Protein AF-A0A7Y3B243-F1 (afdb_monomer_lite)

Structure (mmCIF, N/CA/C/O backbone):
data_AF-A0A7Y3B243-F1
#
_entry.id   AF-A0A7Y3B243-F1
#
loop_
_atom_site.group_PDB
_atom_site.id
_atom_site.type_symbol
_atom_site.label_atom_id
_atom_site.label_alt_id
_atom_site.label_comp_id
_atom_site.label_asym_id
_atom_site.label_entity_id
_atom_site.label_seq_id
_atom_site.pdbx_PDB_ins_code
_atom_site.Cartn_x
_atom_site.Cartn_y
_atom_site.Cartn_z
_atom_site.occupancy
_atom_site.B_iso_or_equiv
_atom_site.auth_seq_id
_atom_site.auth_comp_id
_atom_site.auth_asym_id
_atom_site.auth_atom_id
_atom_site.pdbx_PDB_model_num
ATOM 1 N N . MET A 1 1 ? -20.729 5.084 16.355 1.00 86.19 1 MET A N 1
ATOM 2 C CA . MET A 1 1 ? -19.312 5.479 16.178 1.00 86.19 1 MET A CA 1
ATOM 3 C C . MET A 1 1 ? -18.997 5.505 14.695 1.00 86.19 1 MET A C 1
ATOM 5 O O . MET A 1 1 ? -19.570 4.696 13.976 1.00 86.19 1 MET A O 1
ATOM 9 N N . LYS A 1 2 ? -18.139 6.421 14.231 1.00 87.06 2 LYS A N 1
ATOM 10 C CA . LYS A 1 2 ? -17.670 6.439 12.837 1.00 87.06 2 LYS A CA 1
ATOM 11 C C . LYS A 1 2 ? -16.156 6.602 12.773 1.00 87.06 2 LYS A C 1
ATOM 13 O O . LYS A 1 2 ? -15.618 7.541 13.361 1.00 87.06 2 LYS A O 1
ATOM 18 N N . GLU A 1 3 ? -15.518 5.731 12.004 1.00 86.75 3 GLU A N 1
ATOM 19 C CA . GLU A 1 3 ? -14.082 5.731 11.718 1.00 86.75 3 GLU A CA 1
ATOM 20 C C . GLU A 1 3 ? -13.828 6.379 10.365 1.00 86.75 3 GLU A C 1
ATOM 22 O O . GLU A 1 3 ? -14.605 6.208 9.421 1.00 86.75 3 GLU A O 1
ATOM 27 N N . GLN A 1 4 ? -12.767 7.173 10.270 1.00 88.25 4 GLN A N 1
ATOM 28 C CA . GLN A 1 4 ? -12.326 7.746 9.006 1.00 88.25 4 GLN A CA 1
ATOM 29 C C . GLN A 1 4 ? -10.806 7.778 8.964 1.00 88.25 4 GLN A C 1
ATOM 31 O O . GLN A 1 4 ? -10.182 8.390 9.825 1.00 88.25 4 GLN A O 1
ATOM 36 N N . VAL A 1 5 ? -10.228 7.191 7.920 1.00 85.19 5 VAL A N 1
ATOM 37 C CA . VAL A 1 5 ? -8.820 7.376 7.567 1.00 85.19 5 VAL A CA 1
ATOM 38 C C . VAL A 1 5 ? -8.751 8.443 6.489 1.00 85.19 5 VAL A C 1
ATOM 40 O O . VAL A 1 5 ? -9.371 8.303 5.435 1.00 85.19 5 VAL A O 1
ATOM 43 N N . ARG A 1 6 ? -8.030 9.532 6.748 1.00 85.69 6 ARG A N 1
ATOM 44 C CA . ARG A 1 6 ? -7.823 10.603 5.770 1.00 85.69 6 ARG A CA 1
ATOM 45 C C . ARG A 1 6 ? -6.344 10.735 5.473 1.00 85.69 6 ARG A C 1
ATOM 47 O O . ARG A 1 6 ? -5.546 10.936 6.380 1.00 85.69 6 ARG A O 1
ATOM 54 N N . THR A 1 7 ? -5.978 10.676 4.202 1.00 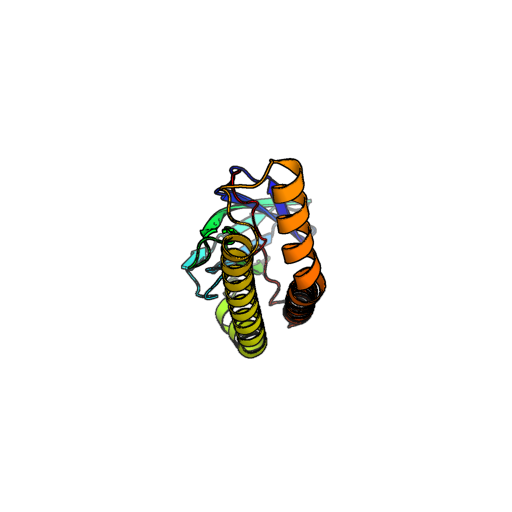80.38 7 THR A N 1
ATOM 55 C CA . THR A 1 7 ? -4.648 11.112 3.777 1.00 80.38 7 THR A CA 1
ATOM 56 C C . THR A 1 7 ? -4.623 12.633 3.823 1.00 80.38 7 THR A C 1
ATOM 58 O O . THR A 1 7 ? -5.460 13.264 3.181 1.00 80.38 7 THR A O 1
ATOM 61 N N . ILE A 1 8 ? -3.724 13.210 4.621 1.00 68.19 8 ILE A N 1
ATOM 62 C CA . ILE A 1 8 ? -3.668 14.662 4.804 1.00 68.19 8 ILE A CA 1
ATOM 63 C C . ILE A 1 8 ? -2.864 15.264 3.650 1.00 68.19 8 ILE A C 1
ATOM 65 O O . ILE A 1 8 ? -3.454 15.811 2.725 1.00 68.19 8 ILE A O 1
ATOM 69 N N . ILE A 1 9 ? -1.532 15.140 3.682 1.00 61.28 9 ILE A N 1
ATOM 70 C CA . ILE A 1 9 ? -0.587 15.776 2.750 1.00 61.28 9 ILE A CA 1
ATOM 71 C C . ILE A 1 9 ? 0.704 14.917 2.676 1.00 61.28 9 ILE A C 1
ATOM 73 O O . ILE A 1 9 ? 1.037 14.187 3.616 1.00 61.28 9 ILE A O 1
ATOM 77 N N . GLN A 1 10 ? 1.430 14.973 1.553 1.00 58.94 10 GLN A N 1
ATOM 78 C CA . GLN A 1 10 ? 2.835 14.546 1.472 1.00 58.94 10 GLN A CA 1
ATOM 79 C C . GLN A 1 10 ? 3.684 15.604 2.186 1.00 58.94 10 GLN A C 1
ATOM 81 O O . GLN A 1 10 ? 3.864 16.700 1.667 1.00 58.94 10 GLN A O 1
ATOM 86 N N . VAL A 1 11 ? 4.125 15.316 3.415 1.00 58.22 11 VAL A N 1
ATOM 87 C CA . VAL A 1 11 ? 4.852 16.288 4.257 1.00 58.22 11 VAL A CA 1
ATOM 88 C C . VAL A 1 11 ? 6.226 16.587 3.651 1.00 58.22 11 VAL A C 1
ATOM 90 O O . VAL A 1 11 ? 6.699 17.715 3.698 1.00 58.22 11 VAL A O 1
ATOM 93 N N . THR A 1 12 ? 6.845 15.558 3.068 1.00 63.38 12 THR A N 1
ATOM 94 C CA . THR A 1 12 ? 8.090 15.594 2.285 1.00 63.38 12 THR A CA 1
ATOM 95 C C . THR A 1 12 ? 8.067 14.428 1.293 1.00 63.38 12 THR A C 1
ATOM 97 O O . THR A 1 12 ? 7.274 13.504 1.471 1.00 63.38 12 THR A O 1
ATOM 100 N N . ASP A 1 13 ? 8.983 14.373 0.325 1.00 67.31 13 ASP A N 1
ATOM 101 C CA . ASP A 1 13 ? 9.131 13.205 -0.572 1.00 67.31 13 ASP A CA 1
ATOM 102 C C . ASP A 1 13 ? 9.420 11.898 0.177 1.00 67.31 13 ASP A C 1
ATOM 104 O O . ASP A 1 13 ? 9.173 10.799 -0.316 1.00 67.31 13 ASP A O 1
ATOM 108 N N . GLN A 1 14 ? 9.886 12.018 1.420 1.00 75.31 14 GLN A N 1
ATOM 109 C CA . GLN A 1 14 ? 10.226 10.899 2.284 1.00 75.31 14 GLN A CA 1
ATOM 110 C C . GLN A 1 14 ? 9.104 10.489 3.241 1.00 75.31 14 GLN A C 1
ATOM 112 O O . GLN A 1 14 ? 9.224 9.442 3.876 1.00 75.31 14 GLN A O 1
ATOM 117 N N . HIS A 1 15 ? 8.043 11.288 3.403 1.00 81.94 15 HIS A N 1
ATOM 118 C CA . HIS A 1 15 ? 7.021 11.014 4.412 1.00 81.94 15 HIS A CA 1
ATOM 119 C C . HIS A 1 15 ? 5.606 11.413 3.993 1.00 81.94 15 HIS A C 1
ATOM 121 O O . HIS A 1 15 ? 5.370 12.479 3.423 1.00 81.94 15 HIS A O 1
ATOM 127 N N . ARG A 1 16 ? 4.633 10.589 4.389 1.00 84.12 16 ARG A N 1
ATOM 128 C CA . ARG A 1 16 ? 3.208 10.813 4.137 1.00 84.12 16 ARG A CA 1
ATOM 129 C C . ARG A 1 16 ? 2.384 10.702 5.410 1.00 84.12 16 ARG A C 1
ATOM 131 O O . ARG A 1 16 ? 2.556 9.754 6.171 1.00 84.12 16 ARG A O 1
ATOM 138 N N . GLU A 1 17 ? 1.478 11.651 5.623 1.00 88.56 17 GLU A N 1
ATOM 139 C CA . GLU A 1 17 ? 0.678 11.720 6.847 1.00 88.56 17 GLU A CA 1
ATOM 140 C C . GLU A 1 17 ? -0.761 11.218 6.655 1.00 88.56 17 GLU A C 1
ATOM 142 O O . GLU A 1 17 ? -1.419 11.496 5.643 1.00 88.56 17 GLU A O 1
ATOM 147 N N . PHE A 1 18 ? -1.259 10.499 7.661 1.00 90.19 18 PHE A N 1
ATOM 148 C CA . PHE A 1 18 ? -2.637 10.028 7.767 1.00 90.19 18 PHE A CA 1
ATOM 149 C C . PHE A 1 18 ? -3.279 10.527 9.072 1.00 90.19 18 PHE A C 1
ATOM 151 O O . PHE A 1 18 ? -2.700 10.355 10.142 1.00 90.19 18 PHE A O 1
ATOM 158 N N . ASP A 1 19 ? -4.487 11.097 8.982 1.00 91.56 19 ASP A N 1
ATOM 159 C CA . ASP A 1 19 ? -5.366 11.418 10.120 1.00 91.56 19 ASP A CA 1
ATOM 160 C C . ASP A 1 19 ? -6.323 10.238 10.330 1.00 91.56 19 ASP A C 1
ATOM 162 O O . ASP A 1 19 ? -7.184 9.969 9.480 1.00 91.56 19 ASP A O 1
ATOM 166 N N . LEU A 1 20 ? -6.177 9.527 11.447 1.00 92.50 20 LEU A N 1
ATOM 167 C CA . LEU A 1 20 ? -7.137 8.521 11.890 1.00 92.50 20 LEU A CA 1
ATOM 168 C C . LEU A 1 20 ? -8.142 9.178 12.830 1.00 92.50 20 LEU A C 1
ATOM 170 O O . LEU A 1 20 ? -7.819 9.539 13.964 1.00 92.50 20 LEU A O 1
ATOM 174 N N . VAL A 1 21 ? -9.376 9.329 12.359 1.00 92.12 21 VAL A N 1
ATOM 175 C CA . VAL A 1 21 ? -10.431 10.046 13.073 1.00 92.12 21 VAL A CA 1
ATOM 176 C C . VAL A 1 21 ? -11.466 9.073 13.612 1.00 92.12 21 VAL A C 1
ATOM 178 O O . VAL A 1 21 ? -12.110 8.344 12.857 1.00 92.12 21 VAL A O 1
ATOM 181 N N . VAL A 1 22 ? -11.704 9.154 14.918 1.00 91.56 22 VAL A N 1
ATOM 182 C CA . VAL A 1 22 ? -12.822 8.490 15.593 1.00 91.56 22 VAL A CA 1
ATOM 183 C C . VAL A 1 22 ? -13.850 9.549 15.964 1.00 91.56 22 VAL A C 1
ATOM 185 O O . VAL A 1 22 ? -13.562 10.429 16.775 1.00 91.56 22 VAL A O 1
ATOM 188 N N . ARG A 1 23 ? -15.054 9.479 15.388 1.00 92.75 23 ARG A N 1
ATOM 189 C CA . ARG A 1 23 ? -16.170 10.372 15.729 1.00 92.75 23 ARG A CA 1
ATOM 190 C C . ARG A 1 23 ? -17.205 9.647 16.580 1.00 92.75 23 ARG A C 1
ATOM 192 O O . ARG A 1 23 ? -17.737 8.607 16.175 1.00 92.75 23 ARG A O 1
ATOM 199 N N . ASN A 1 24 ? -17.529 10.240 17.725 1.00 92.56 24 ASN A N 1
ATOM 200 C CA . ASN A 1 24 ? -18.618 9.771 18.559 1.00 92.56 24 ASN A CA 1
ATOM 201 C C . ASN A 1 24 ? -19.944 10.346 18.066 1.00 92.56 24 ASN A C 1
ATOM 203 O O . ASN A 1 24 ? -20.081 11.552 17.898 1.00 92.56 24 ASN A O 1
ATOM 207 N N . GLN A 1 25 ? -20.896 9.461 17.800 1.00 89.25 25 GLN A N 1
ATOM 208 C CA . GLN A 1 25 ? -22.272 9.807 17.426 1.00 89.25 25 GLN A CA 1
ATOM 209 C C . GLN A 1 25 ? -23.274 9.203 18.420 1.00 89.25 25 GLN A C 1
ATOM 211 O O . GLN A 1 25 ? -24.472 9.179 18.163 1.00 89.25 25 GLN A O 1
ATOM 216 N N . CYS A 1 26 ? -22.775 8.641 19.521 1.00 86.12 26 CYS A N 1
ATOM 217 C CA . CYS A 1 26 ? -23.581 8.098 20.596 1.00 86.12 26 CYS A CA 1
ATOM 218 C C . CYS A 1 26 ? -23.934 9.228 21.587 1.00 86.12 26 CYS A C 1
ATOM 220 O O . CYS A 1 26 ? -23.132 10.148 21.754 1.00 86.12 26 CYS A O 1
ATOM 222 N N . PRO A 1 27 ? -25.071 9.143 22.305 1.00 85.12 27 PRO A N 1
ATOM 223 C CA . PRO A 1 27 ? -25.505 10.174 23.261 1.00 85.12 27 PRO A CA 1
ATOM 224 C C . PRO A 1 27 ? -24.598 10.386 24.488 1.00 85.12 27 PRO A C 1
ATOM 226 O O . PRO A 1 27 ? -24.844 11.292 25.276 1.00 85.12 27 PRO A O 1
ATOM 229 N N . GLY A 1 28 ? -23.577 9.548 24.688 1.00 88.94 28 GLY A N 1
ATOM 230 C CA . GLY A 1 28 ? -22.686 9.588 25.849 1.00 88.94 28 GLY A CA 1
ATOM 231 C C . GLY A 1 28 ? -21.224 9.394 25.466 1.00 88.94 28 GLY A C 1
ATOM 232 O O . GLY A 1 28 ? -20.908 9.081 24.317 1.00 88.94 28 GLY A O 1
ATOM 233 N N . ALA A 1 29 ? -20.326 9.583 26.434 1.00 90.44 29 ALA A N 1
ATOM 234 C CA . ALA A 1 29 ? -18.899 9.365 26.226 1.00 90.44 29 ALA A CA 1
ATOM 235 C C . ALA A 1 29 ? -18.600 7.890 25.920 1.00 90.44 29 ALA A C 1
ATOM 237 O O . ALA A 1 29 ? -19.201 6.982 26.496 1.00 90.44 29 ALA A O 1
ATOM 238 N N . VAL A 1 30 ? -17.663 7.666 25.003 1.00 93.62 30 VAL A N 1
ATOM 239 C CA . VAL A 1 30 ? -17.247 6.332 24.568 1.00 93.62 30 VAL A CA 1
ATOM 240 C C . VAL A 1 30 ? -15.736 6.223 24.713 1.00 93.62 30 VAL A C 1
ATOM 242 O O . VAL A 1 30 ? -14.994 7.086 24.237 1.00 93.62 30 VAL A O 1
ATOM 245 N N . ASN A 1 31 ? -15.280 5.150 25.354 1.00 94.69 31 ASN A N 1
ATOM 246 C CA . ASN A 1 31 ? -13.879 4.761 25.323 1.00 94.69 31 ASN A CA 1
ATOM 247 C C . ASN A 1 31 ? -13.586 4.091 23.985 1.00 94.69 31 ASN A C 1
ATOM 249 O O . ASN A 1 31 ? -14.382 3.294 23.482 1.00 94.69 31 ASN A O 1
ATOM 253 N N . TRP A 1 32 ? -12.428 4.394 23.420 1.00 95.25 32 TRP A N 1
ATOM 254 C CA . TRP A 1 32 ? -11.949 3.795 22.188 1.00 95.25 32 TRP A CA 1
ATOM 255 C C . TRP A 1 32 ? -10.518 3.303 22.375 1.00 95.25 32 TRP A C 1
ATOM 257 O O . TRP A 1 32 ? -9.731 3.880 23.125 1.00 95.25 32 TRP A O 1
ATOM 267 N N . ALA A 1 33 ? -10.189 2.231 21.676 1.00 96.69 33 ALA A N 1
ATOM 268 C CA . ALA A 1 33 ? -8.832 1.741 21.510 1.00 96.69 33 ALA A CA 1
ATOM 269 C C . ALA A 1 33 ? -8.658 1.364 20.046 1.00 96.69 33 ALA A C 1
ATOM 271 O O . ALA A 1 33 ? -9.621 0.947 19.403 1.00 96.69 33 ALA A O 1
ATOM 272 N N . MET A 1 34 ? -7.449 1.493 19.520 1.00 96.00 34 MET A N 1
ATOM 273 C CA . MET A 1 34 ? -7.113 0.993 18.193 1.00 96.00 34 MET A CA 1
ATOM 274 C C . MET A 1 34 ? -5.833 0.170 18.245 1.00 96.00 34 MET A C 1
ATOM 276 O O . MET A 1 34 ? -4.996 0.384 19.118 1.00 96.00 34 MET A O 1
ATOM 280 N N . CYS A 1 35 ? -5.686 -0.768 17.316 1.00 97.12 35 CYS A N 1
ATOM 281 C CA . CYS A 1 35 ? -4.392 -1.330 16.970 1.00 97.12 35 CYS A CA 1
ATOM 282 C C . CYS A 1 35 ? -4.044 -0.880 15.555 1.00 97.12 35 CYS A C 1
ATOM 284 O O . CYS A 1 35 ? -4.826 -1.081 14.625 1.00 97.12 35 CYS A O 1
ATOM 286 N N . VAL A 1 36 ? -2.879 -0.256 15.415 1.00 96.94 36 VAL A N 1
ATOM 287 C CA . VAL A 1 36 ? -2.303 0.157 14.140 1.00 96.94 36 VAL A CA 1
ATOM 288 C C . VAL A 1 36 ? -1.034 -0.649 13.937 1.00 96.94 36 VAL A C 1
ATOM 290 O O . VAL A 1 36 ? -0.080 -0.504 14.697 1.00 96.94 36 VAL A O 1
ATOM 293 N N . GLU A 1 37 ? -1.005 -1.489 12.915 1.00 97.62 37 GLU A N 1
ATOM 294 C CA . GLU A 1 37 ? 0.177 -2.267 12.553 1.00 97.62 37 GLU A CA 1
ATOM 295 C C . GLU A 1 37 ? 0.766 -1.686 11.283 1.00 97.62 37 GLU A C 1
ATOM 297 O O . GLU A 1 37 ? 0.122 -1.719 10.238 1.00 97.62 37 GLU A O 1
ATOM 302 N N . ARG A 1 38 ? 1.982 -1.152 11.375 1.00 96.44 38 ARG A N 1
ATOM 303 C CA . ARG A 1 38 ? 2.733 -0.653 10.225 1.00 96.44 38 ARG A CA 1
ATOM 304 C C . ARG A 1 38 ? 3.451 -1.808 9.546 1.00 96.44 38 ARG A C 1
ATOM 306 O O . ARG A 1 38 ? 4.054 -2.644 10.220 1.00 96.44 38 ARG A O 1
ATOM 313 N N . LEU A 1 39 ? 3.457 -1.802 8.221 1.00 96.62 39 LEU A N 1
ATOM 314 C CA . LEU A 1 39 ? 4.083 -2.818 7.395 1.00 96.62 39 LEU A CA 1
ATOM 315 C C . LEU A 1 39 ? 5.085 -2.204 6.426 1.00 96.62 39 LEU A C 1
ATOM 317 O O . LEU A 1 39 ? 4.938 -1.078 5.943 1.00 96.62 39 LEU A O 1
ATOM 321 N N . ASP A 1 40 ? 6.103 -2.998 6.132 1.00 94.75 40 ASP A N 1
ATOM 322 C CA . ASP A 1 40 ? 6.976 -2.776 4.994 1.00 94.75 40 ASP A CA 1
ATOM 323 C C . ASP A 1 40 ? 6.193 -3.036 3.688 1.00 94.75 40 ASP A C 1
ATOM 325 O O . ASP A 1 40 ? 5.602 -4.109 3.552 1.00 94.75 40 ASP A O 1
ATOM 329 N N . PRO A 1 41 ? 6.172 -2.097 2.725 1.00 92.25 41 PRO A N 1
ATOM 330 C CA . PRO A 1 41 ? 5.325 -2.190 1.531 1.00 92.25 41 PRO A CA 1
ATOM 331 C C . PRO A 1 41 ? 5.829 -3.199 0.484 1.00 92.25 41 PRO A C 1
ATOM 333 O O . PRO A 1 41 ? 5.171 -3.410 -0.532 1.00 92.25 41 PRO A O 1
ATOM 336 N N . TRP A 1 42 ? 7.006 -3.800 0.689 1.00 90.75 42 TRP A N 1
ATOM 337 C CA . TRP A 1 42 ? 7.600 -4.767 -0.238 1.00 90.75 42 TRP A CA 1
ATOM 338 C C . TRP A 1 42 ? 7.500 -6.192 0.296 1.00 90.75 42 TRP A C 1
ATOM 340 O O . TRP A 1 42 ? 7.171 -7.132 -0.429 1.00 90.75 42 TRP A O 1
ATOM 350 N N . THR A 1 43 ? 7.793 -6.357 1.581 1.00 92.19 43 THR A N 1
ATOM 351 C CA . THR A 1 43 ? 7.826 -7.648 2.272 1.00 92.19 43 THR A CA 1
ATOM 352 C C . THR A 1 43 ? 6.542 -7.945 3.034 1.00 92.19 43 THR A C 1
ATOM 354 O O . THR A 1 43 ? 6.326 -9.099 3.403 1.00 92.19 43 THR A O 1
ATOM 357 N N . HIS A 1 44 ? 5.704 -6.931 3.280 1.00 93.00 44 HIS A N 1
ATOM 358 C CA . HIS A 1 44 ? 4.472 -7.018 4.071 1.00 93.00 44 HIS A CA 1
ATOM 359 C C . HIS A 1 44 ? 4.716 -7.556 5.486 1.00 93.00 44 HIS A C 1
ATOM 361 O O . HIS A 1 44 ? 3.851 -8.162 6.117 1.00 93.00 44 HIS A O 1
ATOM 367 N N . ARG A 1 45 ? 5.933 -7.355 6.001 1.00 95.06 45 ARG A N 1
ATOM 368 C CA . ARG A 1 45 ? 6.278 -7.669 7.384 1.00 95.06 45 ARG A CA 1
ATOM 369 C C . ARG A 1 45 ? 5.850 -6.522 8.278 1.00 95.06 45 ARG A C 1
ATOM 371 O O . ARG A 1 45 ? 6.051 -5.360 7.937 1.00 95.06 45 ARG A O 1
ATOM 378 N N . ILE A 1 46 ? 5.307 -6.868 9.439 1.00 96.69 46 ILE A N 1
ATOM 379 C CA . ILE A 1 46 ? 4.972 -5.898 10.480 1.00 96.69 46 ILE A CA 1
ATOM 380 C C . ILE A 1 46 ? 6.280 -5.310 11.013 1.00 96.69 46 ILE A C 1
ATOM 382 O O . ILE A 1 46 ? 7.143 -6.047 11.490 1.00 96.69 46 ILE A O 1
ATOM 386 N N . LEU A 1 47 ? 6.417 -3.992 10.909 1.00 95.75 47 LEU A N 1
ATOM 387 C CA . LEU A 1 47 ? 7.565 -3.233 11.399 1.00 95.75 47 LEU A CA 1
ATOM 388 C C . LEU A 1 47 ? 7.357 -2.805 12.850 1.00 95.75 47 LEU A C 1
ATOM 390 O O . LEU A 1 47 ? 8.260 -2.918 13.673 1.00 95.75 47 LEU A O 1
ATOM 394 N N . GLU A 1 48 ? 6.159 -2.318 13.159 1.00 95.44 48 GLU A N 1
ATOM 395 C CA . GLU A 1 48 ? 5.786 -1.826 14.482 1.00 95.44 48 GLU A CA 1
ATOM 396 C C . GLU A 1 48 ? 4.269 -1.891 14.674 1.00 95.44 48 GLU A C 1
ATOM 398 O O . GLU A 1 48 ? 3.498 -1.891 13.709 1.00 95.44 48 GLU A O 1
ATOM 403 N N . SER A 1 49 ? 3.851 -1.923 15.936 1.00 96.38 49 SER A N 1
ATOM 404 C CA . SER A 1 49 ? 2.447 -1.908 16.333 1.00 96.38 49 SER A CA 1
ATOM 405 C C . SER A 1 49 ? 2.225 -0.807 17.361 1.00 96.38 49 SER A C 1
ATOM 407 O O . SER A 1 49 ? 2.908 -0.761 18.383 1.00 96.38 49 SER A O 1
ATOM 409 N N . HIS A 1 50 ? 1.238 0.048 17.114 1.00 95.19 50 HIS A N 1
ATOM 410 C CA . HIS A 1 50 ? 0.821 1.119 18.014 1.00 95.19 50 HIS A CA 1
ATOM 411 C C . HIS A 1 50 ? -0.578 0.830 18.540 1.00 95.19 50 HIS A C 1
ATOM 413 O O . HIS A 1 50 ? -1.453 0.408 17.785 1.00 95.19 50 HIS A O 1
ATOM 419 N N . THR A 1 51 ? -0.803 1.074 19.831 1.00 96.44 51 THR A N 1
ATOM 420 C CA . THR A 1 51 ? -2.091 0.796 20.489 1.00 96.44 51 THR A CA 1
ATOM 421 C C . THR A 1 51 ? -2.684 2.024 21.189 1.00 96.44 51 THR A C 1
ATOM 423 O O . THR A 1 51 ? -2.922 1.997 22.399 1.00 96.44 51 THR A O 1
ATOM 426 N N . PRO A 1 52 ? -2.892 3.149 20.475 1.00 95.50 52 PRO A N 1
ATOM 427 C CA . PRO A 1 52 ? -3.447 4.333 21.101 1.00 95.50 52 PRO A CA 1
ATOM 428 C C . PRO A 1 52 ? -4.899 4.095 21.512 1.00 95.50 52 PRO A C 1
ATOM 430 O O . PRO A 1 52 ? -5.642 3.293 20.938 1.00 95.50 52 PRO A O 1
ATOM 433 N N . LEU A 1 53 ? -5.289 4.815 22.549 1.00 94.81 53 LEU A N 1
ATOM 434 C CA . LEU A 1 53 ? -6.581 4.694 23.193 1.00 94.81 53 LEU A CA 1
ATOM 435 C C . LEU A 1 53 ? -6.959 6.027 23.815 1.00 94.81 53 LEU A C 1
ATOM 437 O O . LEU A 1 53 ? -6.111 6.891 24.042 1.00 94.81 53 LEU A O 1
ATOM 441 N N . GLY A 1 54 ? -8.234 6.178 24.127 1.00 93.44 54 GLY A 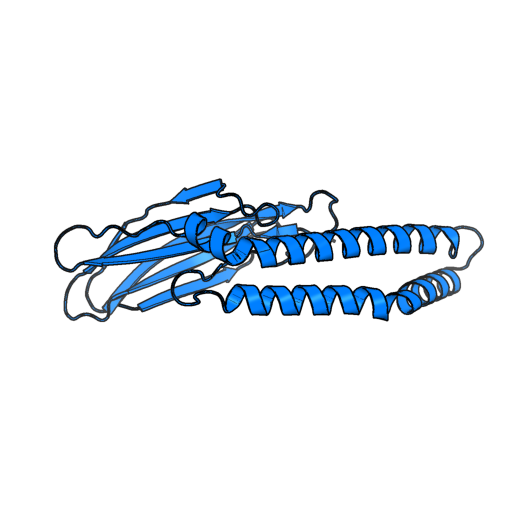N 1
ATOM 442 C CA . GLY A 1 54 ? -8.712 7.358 24.816 1.00 93.44 54 GLY A CA 1
ATOM 443 C C . GLY A 1 54 ? -10.210 7.325 25.028 1.00 93.44 54 GLY A C 1
ATOM 444 O O . GLY A 1 54 ? -10.867 6.295 24.886 1.00 93.44 54 GLY A O 1
ATOM 445 N N . TYR A 1 55 ? -10.746 8.495 25.341 1.00 92.56 55 TYR A N 1
ATOM 446 C CA . TYR A 1 55 ? -12.174 8.725 25.466 1.00 92.56 55 TYR A CA 1
ATOM 447 C C . TYR A 1 55 ? -12.597 9.815 24.480 1.00 92.56 55 TYR A C 1
ATOM 449 O O . TYR A 1 55 ? -11.788 10.648 24.066 1.00 92.56 55 TYR A O 1
ATOM 457 N N . VAL A 1 56 ? -13.859 9.793 24.066 1.00 93.44 56 VAL A N 1
ATOM 458 C CA . VAL A 1 56 ? -14.441 10.835 23.219 1.00 93.44 56 VAL A CA 1
ATOM 459 C C . VAL A 1 56 ? -15.873 11.116 23.665 1.00 93.44 56 VAL A C 1
ATOM 461 O O . VAL A 1 56 ? -16.706 10.213 23.745 1.00 93.44 56 VAL A O 1
ATOM 464 N N . GLU A 1 57 ? -16.165 12.373 23.988 1.00 93.69 57 GLU A N 1
ATOM 465 C CA . GLU A 1 57 ? -17.514 12.814 24.366 1.00 93.69 57 GLU A CA 1
ATOM 466 C C . GLU A 1 57 ? -18.479 12.755 23.175 1.00 93.69 57 GLU A C 1
ATOM 468 O O . GLU A 1 57 ? -18.050 12.662 22.021 1.00 93.69 57 GLU A O 1
ATOM 473 N N . ALA A 1 58 ? -19.783 12.817 23.451 1.00 92.62 58 ALA A N 1
ATOM 474 C CA . ALA A 1 58 ? -20.820 12.855 22.422 1.00 92.62 58 ALA A CA 1
ATOM 475 C C . ALA A 1 58 ? -20.556 13.980 21.403 1.00 92.62 58 ALA A C 1
ATOM 477 O O . ALA A 1 58 ? -20.122 15.077 21.760 1.00 92.62 58 ALA A O 1
ATOM 478 N N . ASP A 1 59 ? -20.758 13.679 20.119 1.00 90.50 59 ASP A N 1
ATOM 479 C CA . ASP A 1 59 ? -20.539 14.573 18.972 1.00 90.50 59 ASP A CA 1
ATOM 480 C C . ASP A 1 59 ? -19.108 15.112 18.778 1.00 90.50 59 ASP A C 1
ATOM 482 O O . ASP A 1 59 ? -18.841 15.847 17.818 1.00 90.50 59 ASP A O 1
ATOM 486 N N . LYS A 1 60 ? -18.151 14.715 19.627 1.00 93.56 60 LYS A N 1
ATOM 487 C CA . LYS A 1 60 ? -16.732 15.058 19.484 1.00 93.56 60 LYS A CA 1
ATOM 488 C C . LYS A 1 60 ? -15.991 14.048 18.608 1.00 93.56 60 LYS A C 1
ATOM 490 O O . LYS A 1 60 ? -16.507 13.006 18.188 1.00 93.56 60 LYS A O 1
ATOM 495 N N . ARG A 1 61 ? -14.736 14.387 18.306 1.00 93.50 61 ARG A N 1
ATOM 496 C CA . ARG A 1 61 ? -13.803 13.525 17.580 1.00 93.50 61 ARG A CA 1
ATOM 497 C C . ARG A 1 61 ? -12.466 13.436 18.300 1.00 93.50 61 ARG A C 1
ATOM 499 O O . ARG A 1 61 ? -12.008 14.432 18.853 1.00 93.50 61 ARG A O 1
ATOM 506 N N . SER A 1 62 ? -11.843 12.271 18.207 1.00 92.69 62 SER A N 1
ATOM 507 C CA . SER A 1 62 ? -10.434 12.057 18.525 1.00 92.69 62 SER A CA 1
ATOM 508 C C . SER A 1 62 ? -9.641 11.858 17.234 1.00 92.69 62 SER A C 1
ATOM 510 O O . SER A 1 62 ? -10.214 11.455 16.215 1.00 92.69 62 SER A O 1
ATOM 512 N N . ARG A 1 63 ? -8.344 12.172 17.274 1.00 92.56 63 ARG A N 1
ATOM 513 C CA . ARG A 1 63 ? -7.426 12.099 16.134 1.00 92.56 63 ARG A CA 1
ATOM 514 C C . ARG A 1 63 ? -6.128 11.420 16.530 1.00 92.56 63 ARG A C 1
ATOM 516 O O . ARG A 1 63 ? -5.573 11.732 17.582 1.00 92.56 63 ARG A O 1
ATOM 523 N N . VAL A 1 64 ? -5.632 10.553 15.658 1.00 92.25 64 VAL A N 1
ATOM 524 C CA . VAL A 1 64 ? -4.280 9.998 15.724 1.00 92.25 64 VAL A CA 1
ATOM 525 C C . VAL A 1 64 ? -3.596 10.306 14.399 1.00 92.25 64 VAL A C 1
ATOM 527 O O . VAL A 1 64 ? -4.039 9.836 13.354 1.00 92.25 64 VAL A O 1
ATOM 530 N N . ASN A 1 65 ? -2.526 11.098 14.451 1.00 91.31 65 ASN A N 1
ATOM 531 C CA . ASN A 1 65 ? -1.714 11.400 13.277 1.00 91.31 65 ASN A CA 1
ATOM 532 C C . ASN A 1 65 ? -0.641 10.327 13.108 1.00 91.31 65 ASN A C 1
ATOM 534 O O . ASN A 1 65 ? 0.080 10.000 14.053 1.00 91.31 65 ASN A O 1
ATOM 538 N N . LEU A 1 66 ? -0.525 9.793 11.898 1.00 90.94 66 LEU A N 1
ATOM 539 C CA . LEU A 1 66 ? 0.443 8.768 11.544 1.00 90.94 66 LEU A CA 1
ATOM 540 C C . LEU A 1 66 ? 1.335 9.248 10.405 1.00 90.94 66 LEU A C 1
ATOM 542 O O . LEU A 1 66 ? 0.846 9.560 9.324 1.00 90.94 66 LEU A O 1
ATOM 546 N N . LEU A 1 67 ? 2.649 9.230 10.622 1.00 90.06 67 LEU A N 1
ATOM 547 C CA . LEU A 1 67 ? 3.641 9.653 9.633 1.00 90.06 67 LEU A CA 1
ATOM 548 C C . LEU A 1 67 ? 4.347 8.448 9.006 1.00 90.06 67 LEU A C 1
ATOM 550 O O . LEU A 1 67 ? 5.281 7.917 9.601 1.00 90.06 67 LEU A O 1
ATOM 554 N N . MET A 1 68 ? 3.922 8.010 7.822 1.00 90.44 68 MET A N 1
ATOM 555 C CA . MET A 1 68 ? 4.497 6.882 7.077 1.00 90.44 68 MET A CA 1
ATOM 556 C C . MET A 1 68 ? 5.761 7.277 6.324 1.00 90.44 68 MET A C 1
ATOM 558 O O . MET A 1 68 ? 5.778 8.305 5.654 1.00 90.44 68 MET A O 1
ATOM 562 N N . LYS A 1 69 ? 6.799 6.441 6.398 1.00 90.81 69 LYS A N 1
ATOM 563 C CA . LYS A 1 69 ? 8.060 6.661 5.678 1.00 90.81 69 LYS A CA 1
ATOM 564 C C . LYS A 1 69 ? 7.979 6.148 4.242 1.00 90.81 69 LYS A C 1
ATOM 566 O O . LYS A 1 69 ? 7.314 5.147 3.975 1.00 90.81 69 LYS A O 1
ATOM 571 N N . ALA A 1 70 ? 8.699 6.800 3.341 1.00 89.75 70 ALA A N 1
ATOM 572 C CA . ALA A 1 70 ? 9.046 6.267 2.036 1.00 89.75 70 ALA A CA 1
ATOM 573 C C . ALA A 1 70 ? 10.023 5.100 2.212 1.00 89.75 70 ALA A C 1
ATOM 575 O O . ALA A 1 70 ? 11.008 5.197 2.943 1.00 89.75 70 ALA A O 1
ATOM 576 N N . THR A 1 71 ? 9.736 3.993 1.542 1.00 90.88 71 THR A N 1
ATOM 577 C CA . THR A 1 71 ? 10.565 2.794 1.519 1.00 90.88 71 THR A CA 1
ATOM 578 C C . THR A 1 71 ? 10.996 2.565 0.075 1.00 90.88 71 THR A C 1
ATOM 580 O O . THR A 1 71 ? 10.133 2.264 -0.761 1.00 90.88 71 THR A O 1
ATOM 583 N N . PRO A 1 72 ? 12.289 2.725 -0.250 1.00 88.94 72 PRO A N 1
ATOM 584 C CA . PRO A 1 72 ? 12.772 2.462 -1.594 1.00 88.94 72 PRO A CA 1
ATOM 585 C C . PRO A 1 72 ? 12.617 0.988 -1.944 1.00 88.94 72 PRO A C 1
ATOM 587 O O . PRO A 1 72 ? 12.739 0.106 -1.090 1.00 88.94 72 PRO A O 1
ATOM 590 N N . SER A 1 73 ? 12.321 0.732 -3.210 1.00 85.94 73 SER A N 1
ATOM 591 C CA . SER A 1 73 ? 12.400 -0.599 -3.803 1.00 85.94 73 SER A CA 1
ATOM 592 C C . SER A 1 73 ? 13.835 -1.130 -3.709 1.00 85.94 73 SER A C 1
ATOM 594 O O . SER A 1 73 ? 14.782 -0.339 -3.724 1.00 85.94 73 SER A O 1
ATOM 596 N N . PRO A 1 74 ? 14.033 -2.461 -3.639 1.00 81.88 74 PRO A N 1
ATOM 597 C CA . PRO A 1 74 ? 15.370 -3.059 -3.548 1.00 81.88 74 PRO A CA 1
ATOM 598 C C . PRO A 1 74 ? 16.347 -2.654 -4.663 1.00 81.88 74 PRO A C 1
ATOM 600 O O . PRO A 1 74 ? 17.554 -2.787 -4.499 1.00 81.88 74 PRO A O 1
ATOM 603 N N . ASP A 1 75 ? 15.827 -2.203 -5.797 1.00 78.94 75 ASP A N 1
ATOM 604 C CA . ASP A 1 75 ? 16.546 -1.824 -7.010 1.00 78.94 75 ASP A CA 1
ATOM 605 C C . ASP A 1 75 ? 16.427 -0.333 -7.364 1.00 78.94 75 ASP A C 1
ATOM 607 O O . ASP A 1 75 ? 17.020 0.100 -8.345 1.00 78.94 75 ASP A O 1
ATOM 611 N N . GLY A 1 76 ? 15.720 0.462 -6.555 1.00 80.12 76 GLY A N 1
ATOM 612 C CA . GLY A 1 76 ? 15.701 1.924 -6.664 1.00 80.12 76 GLY A CA 1
ATOM 613 C C . GLY A 1 76 ? 14.783 2.512 -7.742 1.00 80.12 76 GLY A C 1
ATOM 614 O O . GLY A 1 76 ? 14.768 3.728 -7.902 1.00 80.12 76 GLY A O 1
ATOM 615 N N . TYR A 1 77 ? 13.993 1.698 -8.450 1.00 79.31 77 TYR A N 1
ATOM 616 C CA . TYR A 1 77 ? 13.067 2.179 -9.490 1.00 79.31 77 TYR A CA 1
ATOM 617 C C . TYR A 1 77 ? 11.809 2.861 -8.939 1.00 79.31 77 TYR A C 1
ATOM 619 O O . TYR A 1 77 ? 11.173 3.649 -9.626 1.00 79.31 77 TYR A O 1
ATOM 627 N N . GLU A 1 78 ? 11.421 2.537 -7.710 1.00 81.75 78 GLU A N 1
ATOM 628 C CA . GLU A 1 78 ? 10.219 3.068 -7.066 1.00 81.75 78 GLU A CA 1
ATOM 629 C C . GLU A 1 78 ? 10.447 3.316 -5.576 1.00 81.75 78 GLU A C 1
ATOM 631 O O . GLU A 1 78 ? 11.133 2.539 -4.910 1.00 81.75 78 GLU A O 1
ATOM 636 N N . ASN A 1 79 ? 9.774 4.330 -5.032 1.00 86.31 79 ASN A N 1
ATOM 637 C CA . ASN A 1 79 ? 9.586 4.513 -3.596 1.00 86.31 79 ASN A CA 1
ATOM 638 C C . ASN A 1 79 ? 8.118 4.264 -3.248 1.00 86.31 79 ASN A C 1
ATOM 640 O O . ASN A 1 79 ? 7.227 4.757 -3.936 1.00 86.31 79 ASN A O 1
ATOM 644 N N . ARG A 1 80 ? 7.842 3.541 -2.158 1.00 88.19 80 ARG A N 1
ATOM 645 C CA . ARG A 1 80 ? 6.471 3.352 -1.653 1.00 88.19 80 ARG A CA 1
ATOM 646 C C . ARG A 1 80 ? 6.342 3.829 -0.224 1.00 88.19 80 ARG A C 1
ATOM 648 O O . ARG A 1 80 ? 7.211 3.562 0.602 1.00 88.19 80 ARG A O 1
ATOM 655 N N . ALA A 1 81 ? 5.250 4.517 0.087 1.00 90.81 81 ALA A N 1
ATOM 656 C CA . ALA A 1 81 ? 4.928 4.793 1.480 1.00 90.81 81 ALA A CA 1
ATOM 657 C C . ALA A 1 81 ? 4.674 3.474 2.221 1.00 90.81 81 ALA A C 1
ATOM 659 O O . ALA A 1 81 ? 4.078 2.554 1.662 1.00 90.81 81 ALA A O 1
ATOM 660 N N . GLN A 1 82 ? 5.084 3.399 3.485 1.00 94.50 82 GLN A N 1
ATOM 661 C CA . GLN A 1 82 ? 4.723 2.287 4.363 1.00 94.50 82 GLN A CA 1
ATOM 662 C C . GLN A 1 82 ? 3.208 2.046 4.376 1.00 94.50 82 GLN A C 1
ATOM 664 O O . GLN A 1 82 ? 2.402 2.975 4.250 1.00 94.50 82 GLN A O 1
ATOM 669 N N . GLU A 1 83 ? 2.842 0.778 4.523 1.00 94.94 83 GLU A N 1
ATOM 670 C CA . GLU A 1 83 ? 1.457 0.329 4.634 1.00 94.94 83 GLU A CA 1
ATOM 671 C C . GLU A 1 83 ? 1.046 0.245 6.107 1.00 94.94 83 GLU A C 1
ATOM 673 O O . GLU A 1 83 ? 1.895 0.155 7.000 1.00 94.94 83 GLU A O 1
ATOM 678 N N . PHE A 1 84 ? -0.256 0.251 6.383 1.00 95.75 84 PHE A N 1
ATOM 679 C CA . PHE A 1 84 ? -0.765 -0.092 7.704 1.00 95.75 84 PHE A CA 1
ATOM 680 C C . PHE A 1 84 ? -2.143 -0.754 7.669 1.00 95.75 84 PHE A C 1
ATOM 682 O O . PHE A 1 84 ? -2.989 -0.429 6.832 1.00 95.75 84 PHE A O 1
ATOM 689 N N . TYR A 1 85 ? -2.360 -1.651 8.630 1.00 96.12 85 TYR A N 1
ATOM 690 C CA . TYR A 1 85 ? -3.685 -2.102 9.047 1.00 96.12 85 TYR A CA 1
ATOM 691 C C . TYR A 1 85 ? -4.131 -1.309 10.268 1.00 96.12 85 TYR A C 1
ATOM 693 O O . TYR A 1 85 ? -3.318 -0.965 11.129 1.00 96.12 85 TYR A O 1
ATOM 701 N N . MET A 1 86 ? -5.432 -1.053 10.357 1.00 94.94 86 MET A N 1
ATOM 702 C CA . MET A 1 86 ? -6.061 -0.436 11.516 1.00 94.94 86 MET A CA 1
ATOM 703 C C . MET A 1 86 ? -7.269 -1.269 11.928 1.00 94.94 86 MET A C 1
ATOM 705 O O . MET A 1 86 ? -8.076 -1.658 11.091 1.00 94.94 86 MET A O 1
ATOM 709 N N . SER A 1 87 ? -7.414 -1.491 13.227 1.00 95.44 87 SER A N 1
ATOM 710 C CA . SER A 1 87 ? -8.652 -1.983 13.823 1.00 95.44 87 SER A CA 1
ATOM 711 C C . SER A 1 87 ? -8.995 -1.129 15.030 1.00 95.44 87 SER A C 1
ATOM 713 O O . SER A 1 87 ? -8.097 -0.713 15.767 1.00 95.44 87 SER A O 1
ATOM 715 N N . VAL A 1 88 ? -10.281 -0.867 15.241 1.00 94.75 88 VAL A N 1
ATOM 716 C CA . VAL A 1 88 ? -10.766 -0.029 16.336 1.00 94.75 88 VAL A CA 1
ATOM 717 C C . VAL A 1 88 ? -11.819 -0.793 17.133 1.00 94.75 88 VAL A C 1
ATOM 719 O O . VAL A 1 88 ? -12.619 -1.549 16.591 1.00 94.75 88 VAL A O 1
ATOM 722 N N . ALA A 1 89 ? -11.804 -0.609 18.448 1.00 94.81 89 ALA A N 1
ATOM 723 C CA . ALA A 1 89 ? -12.800 -1.144 19.358 1.00 94.81 89 ALA A CA 1
ATOM 724 C C . ALA A 1 89 ? -13.346 -0.031 20.250 1.00 94.81 89 ALA A C 1
ATOM 726 O O . ALA A 1 89 ? -12.626 0.888 20.652 1.00 94.81 89 ALA A O 1
ATOM 727 N N . TYR A 1 90 ? -14.624 -0.153 20.594 1.00 94.19 90 TYR A N 1
ATOM 728 C CA . TYR A 1 90 ? -15.362 0.831 21.373 1.00 94.19 90 TYR A CA 1
ATOM 729 C C . TYR A 1 90 ? -16.004 0.185 22.587 1.00 94.19 90 TYR A C 1
ATOM 731 O O . TYR A 1 90 ? -16.469 -0.950 22.514 1.00 94.19 90 TYR A O 1
ATOM 739 N N . SER A 1 91 ? -16.075 0.924 23.689 1.00 93.25 91 SER A N 1
ATOM 740 C CA . SER A 1 91 ? -16.879 0.524 24.836 1.00 93.25 91 SER A CA 1
ATOM 741 C C . SER A 1 91 ? -17.452 1.730 25.566 1.00 93.25 91 SER A C 1
ATOM 743 O O . SER A 1 91 ? -16.795 2.758 25.721 1.00 93.25 91 SER A O 1
ATOM 745 N N . ILE A 1 92 ? -18.684 1.582 26.048 1.00 90.62 92 ILE A N 1
ATOM 746 C CA . ILE A 1 92 ? -19.307 2.515 26.997 1.00 90.62 92 ILE A CA 1
ATOM 747 C C . ILE A 1 92 ? -18.879 2.156 28.435 1.00 90.62 92 ILE A C 1
ATOM 749 O O . ILE A 1 92 ? -18.909 2.996 29.328 1.00 90.62 92 ILE A O 1
ATOM 753 N N . GLN A 1 93 ? -18.443 0.911 28.663 1.00 87.06 93 GLN A N 1
ATOM 754 C CA . GLN A 1 93 ? -18.059 0.385 29.973 1.00 87.06 93 GLN A CA 1
ATOM 755 C C . GLN A 1 93 ? -16.618 -0.129 29.953 1.00 87.06 93 GLN A C 1
ATOM 757 O O . GLN A 1 93 ? -16.285 -1.083 29.249 1.00 87.06 93 GLN A O 1
ATOM 762 N N . GLY A 1 94 ? -15.754 0.503 30.745 1.00 87.00 94 GLY A N 1
ATOM 763 C CA . GLY A 1 94 ? -14.341 0.144 30.806 1.00 87.00 94 GLY A CA 1
ATOM 764 C C . GLY A 1 94 ? -13.581 0.436 29.510 1.00 87.00 94 GLY A C 1
ATOM 765 O O . GLY A 1 94 ? -14.089 1.062 28.575 1.00 87.00 94 GLY A O 1
ATOM 766 N N . GLN A 1 95 ? -12.325 0.007 29.488 1.00 89.94 95 GLN A N 1
ATOM 767 C CA . GLN A 1 95 ? -11.405 0.261 28.390 1.00 89.94 95 GLN A CA 1
ATOM 768 C C . GLN A 1 95 ? -11.496 -0.875 27.357 1.00 89.94 95 GLN A C 1
ATOM 770 O O . GLN A 1 95 ? -11.238 -2.028 27.711 1.00 89.94 95 GLN A O 1
ATOM 775 N N . PRO A 1 96 ? -11.876 -0.593 26.095 1.00 94.88 96 PRO A N 1
ATOM 776 C CA . PRO A 1 96 ? -11.940 -1.619 25.063 1.00 94.88 96 PRO A CA 1
ATOM 777 C C . PRO A 1 96 ? -10.536 -2.094 24.675 1.00 94.88 96 PRO A C 1
ATOM 779 O O . PRO A 1 96 ? -9.539 -1.402 24.891 1.00 94.88 96 PRO A O 1
ATOM 782 N N . LYS A 1 97 ? -10.469 -3.261 24.031 1.00 94.50 97 LYS A N 1
ATOM 783 C CA . LYS A 1 97 ? -9.246 -3.790 23.425 1.00 94.50 97 LYS A CA 1
ATOM 784 C C . LYS A 1 97 ? -9.477 -4.021 21.937 1.00 94.50 97 LYS A C 1
ATOM 786 O O . LYS A 1 97 ? -10.298 -4.857 21.571 1.00 94.50 97 LYS A O 1
ATOM 791 N N . ALA A 1 98 ? -8.744 -3.297 21.098 1.00 95.38 98 ALA A N 1
ATOM 792 C CA . ALA A 1 98 ? -8.752 -3.526 19.659 1.00 95.38 98 ALA A CA 1
ATOM 793 C C . ALA A 1 98 ? -7.797 -4.675 19.293 1.00 95.38 98 ALA A C 1
ATOM 795 O O . ALA A 1 98 ? -6.665 -4.700 19.793 1.00 95.38 98 ALA A O 1
ATOM 796 N N . PRO A 1 99 ? -8.225 -5.637 18.459 1.00 95.50 99 PRO A N 1
ATOM 797 C CA . PRO A 1 99 ? -7.344 -6.689 17.977 1.00 95.50 99 PRO A CA 1
ATOM 798 C C . PRO A 1 99 ? -6.358 -6.140 16.940 1.00 95.50 99 PRO A C 1
ATOM 800 O O . PRO A 1 99 ? -6.693 -5.279 16.136 1.00 95.50 99 PRO A O 1
ATOM 803 N N . CYS A 1 100 ? -5.146 -6.681 16.927 1.00 96.81 100 CYS A N 1
ATOM 804 C CA . CYS A 1 100 ? -4.192 -6.476 15.841 1.00 96.81 100 CYS A CA 1
ATOM 805 C C . CYS A 1 100 ? -4.447 -7.549 14.770 1.00 96.81 100 CYS A C 1
ATOM 807 O O . CYS A 1 100 ? -4.483 -8.741 15.087 1.00 96.81 100 CYS A O 1
ATOM 809 N N . VAL A 1 101 ? -4.705 -7.130 13.531 1.00 96.38 101 VAL A N 1
ATOM 810 C CA . VAL A 1 101 ? -5.303 -7.964 12.472 1.00 96.38 101 VAL A CA 1
ATOM 811 C C . VAL A 1 101 ? -4.342 -8.298 11.331 1.00 96.38 101 VAL A C 1
ATOM 813 O O . VAL A 1 101 ? -4.615 -9.221 10.564 1.00 96.38 101 VAL A O 1
ATOM 816 N N . ALA A 1 102 ? -3.194 -7.621 11.231 1.00 96.31 102 ALA A N 1
ATOM 817 C CA . ALA A 1 102 ? -2.292 -7.695 10.085 1.00 96.31 102 ALA A CA 1
ATOM 818 C C . ALA A 1 102 ? -1.856 -9.125 9.769 1.00 96.31 102 ALA A C 1
ATOM 820 O O . ALA A 1 102 ? -1.906 -9.539 8.615 1.00 96.31 102 ALA A O 1
ATOM 821 N N . ARG A 1 103 ? -1.492 -9.924 10.783 1.00 95.62 103 ARG A N 1
ATOM 822 C CA . ARG A 1 103 ? -1.083 -11.326 10.572 1.00 95.62 103 ARG A CA 1
ATOM 823 C C . ARG A 1 103 ? -2.184 -12.163 9.923 1.00 95.62 103 ARG A C 1
ATOM 825 O O . ARG A 1 103 ? -1.909 -12.919 8.996 1.00 95.62 103 ARG A O 1
ATOM 832 N N . ALA A 1 104 ? -3.416 -12.036 10.413 1.00 95.69 104 ALA A N 1
ATOM 833 C CA . ALA A 1 104 ? -4.551 -12.778 9.877 1.00 95.69 104 ALA A CA 1
ATOM 834 C C . ALA A 1 104 ? -4.919 -12.283 8.469 1.00 95.69 104 ALA A C 1
ATOM 836 O O . ALA A 1 104 ? -5.209 -13.092 7.590 1.00 95.69 104 ALA A O 1
ATOM 837 N N . CYS A 1 105 ? -4.852 -10.972 8.237 1.00 96.19 105 CYS A N 1
ATOM 838 C CA . CYS A 1 105 ? -5.128 -10.370 6.937 1.00 96.19 105 CYS A CA 1
ATOM 839 C C . CYS A 1 105 ? -4.080 -10.732 5.877 1.00 96.19 105 CYS A C 1
ATOM 841 O O . CYS A 1 105 ? -4.444 -11.162 4.784 1.00 96.19 105 CYS A O 1
ATOM 843 N N . GLU A 1 106 ? -2.785 -10.645 6.189 1.00 95.69 106 GLU A N 1
ATOM 844 C CA . GLU A 1 106 ? -1.718 -11.015 5.250 1.00 95.69 106 GLU A CA 1
ATOM 845 C C . GLU A 1 106 ? -1.692 -12.523 4.968 1.00 95.69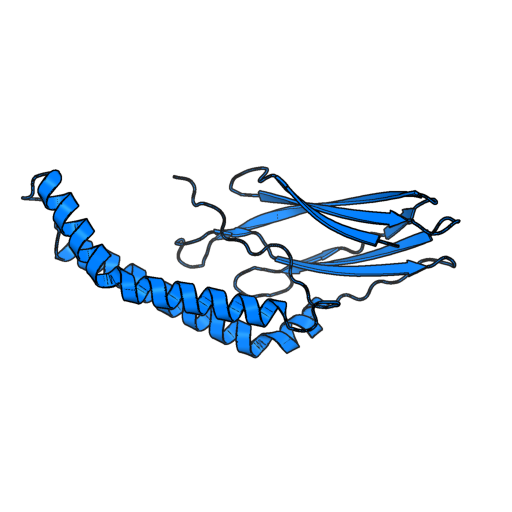 106 GLU A C 1
ATOM 847 O O . GLU A 1 106 ? -1.396 -12.926 3.844 1.00 95.69 106 GLU A O 1
ATOM 852 N N . ALA A 1 107 ? -2.109 -13.370 5.918 1.00 95.38 107 ALA A N 1
ATOM 853 C CA . ALA A 1 107 ? -2.315 -14.793 5.644 1.00 95.38 107 ALA A CA 1
ATOM 854 C C . ALA A 1 107 ? -3.389 -15.021 4.562 1.00 95.38 107 ALA A C 1
ATOM 856 O O . ALA A 1 107 ? -3.182 -15.821 3.650 1.00 95.38 107 ALA A O 1
ATOM 857 N N . LYS A 1 108 ? -4.506 -14.276 4.600 1.00 95.31 108 LYS A N 1
ATOM 858 C CA . LYS A 1 108 ? -5.550 -14.335 3.556 1.00 95.31 108 LYS A CA 1
ATOM 859 C C . LYS A 1 108 ? -5.054 -13.800 2.205 1.00 95.31 108 LYS A C 1
ATOM 861 O O . LYS A 1 108 ? -5.499 -14.264 1.159 1.00 95.31 108 LYS A O 1
ATOM 866 N N . LYS A 1 109 ? -4.128 -12.837 2.219 1.00 95.31 109 LYS A N 1
ATOM 867 C CA . LYS A 1 109 ? -3.600 -12.155 1.023 1.00 95.31 109 LYS A CA 1
ATOM 868 C C . LYS A 1 109 ? -2.356 -12.807 0.420 1.00 95.31 109 LYS A C 1
ATOM 870 O O . LYS A 1 109 ? -1.953 -12.430 -0.680 1.00 95.31 109 LYS A O 1
ATOM 875 N N . GLN A 1 110 ? -1.768 -13.801 1.087 1.00 94.56 110 GLN A N 1
ATOM 876 C CA . GLN A 1 110 ? -0.462 -14.381 0.754 1.00 94.56 110 GLN A CA 1
ATOM 877 C C . GLN A 1 110 ? -0.303 -14.743 -0.732 1.00 94.56 110 GLN A C 1
ATOM 879 O O . GLN A 1 110 ? 0.714 -14.414 -1.345 1.00 94.56 110 GLN A O 1
ATOM 884 N N . LYS A 1 111 ? -1.308 -15.397 -1.329 1.00 95.62 111 LYS A N 1
ATOM 885 C CA . LYS A 1 111 ? -1.261 -15.816 -2.740 1.00 95.62 111 LYS A CA 1
ATOM 886 C C . LYS A 1 111 ? -1.187 -14.618 -3.692 1.00 95.62 111 LYS A C 1
ATOM 888 O O . LYS A 1 111 ? -0.342 -14.613 -4.585 1.00 95.62 111 LYS A O 1
ATOM 893 N N . LEU A 1 112 ? -2.033 -13.611 -3.476 1.00 95.75 112 LEU A N 1
ATOM 894 C CA . LEU A 1 112 ? -2.067 -12.396 -4.292 1.00 95.75 112 LEU A CA 1
ATOM 895 C C . LEU A 1 112 ? -0.820 -11.533 -4.072 1.00 95.75 112 LEU A C 1
ATOM 897 O O . LEU A 1 112 ? -0.266 -11.024 -5.037 1.00 95.75 112 LEU A O 1
ATOM 901 N N . ARG A 1 113 ? -0.293 -11.439 -2.841 1.00 94.12 113 ARG A N 1
ATOM 902 C CA . ARG A 1 113 ? 0.998 -10.768 -2.582 1.00 94.12 113 ARG A CA 1
ATOM 903 C C . ARG A 1 113 ? 2.149 -11.444 -3.329 1.00 94.12 113 ARG A C 1
ATOM 905 O O . ARG A 1 113 ? 3.010 -10.764 -3.882 1.00 94.12 113 ARG A O 1
ATOM 912 N N . ALA A 1 114 ? 2.156 -12.776 -3.393 1.00 94.69 114 ALA A N 1
ATOM 913 C CA . ALA A 1 114 ? 3.150 -13.509 -4.172 1.00 94.69 114 ALA A CA 1
ATOM 914 C C . ALA A 1 114 ? 3.006 -13.244 -5.680 1.00 94.69 114 ALA A C 1
ATOM 916 O O . ALA A 1 114 ? 4.009 -13.132 -6.380 1.00 94.69 114 ALA A O 1
ATOM 917 N N . GLU A 1 115 ? 1.780 -13.131 -6.190 1.00 95.50 115 GLU A N 1
ATOM 918 C CA . GLU A 1 115 ? 1.514 -12.760 -7.583 1.00 95.50 115 GLU A CA 1
ATOM 919 C C . GLU A 1 115 ? 1.965 -11.336 -7.901 1.00 95.50 115 GLU A C 1
ATOM 921 O O . GLU A 1 115 ? 2.727 -11.139 -8.846 1.00 95.50 115 GLU A O 1
ATOM 926 N N . GLN A 1 116 ? 1.608 -10.378 -7.048 1.00 93.06 116 GLN A N 1
ATOM 927 C CA . GLN A 1 116 ? 2.053 -8.995 -7.146 1.00 93.06 116 GLN A CA 1
ATOM 928 C C . GLN A 1 116 ? 3.583 -8.892 -7.151 1.00 93.06 116 GLN A C 1
ATOM 930 O O . GLN A 1 116 ? 4.167 -8.198 -7.981 1.00 93.06 116 GLN A O 1
ATOM 935 N N . SER A 1 117 ? 4.249 -9.620 -6.251 1.00 91.25 117 SER A N 1
ATOM 936 C CA . SER A 1 117 ? 5.711 -9.640 -6.151 1.00 91.25 117 SER A CA 1
ATOM 937 C C . SER A 1 117 ? 6.374 -10.228 -7.403 1.00 91.25 117 SER A C 1
ATOM 939 O O . SER A 1 117 ? 7.378 -9.688 -7.881 1.00 91.25 117 SER A O 1
ATOM 941 N N . ARG A 1 118 ? 5.802 -11.294 -7.983 1.00 93.75 118 ARG A N 1
ATOM 942 C CA . ARG A 1 118 ? 6.268 -11.850 -9.265 1.00 93.75 118 ARG A CA 1
ATOM 943 C C . ARG A 1 118 ? 6.087 -10.853 -10.406 1.00 93.75 118 ARG A C 1
ATOM 945 O O . ARG A 1 118 ? 7.040 -10.640 -11.148 1.00 93.75 118 ARG A O 1
ATOM 952 N N . ASN A 1 119 ? 4.918 -10.220 -10.507 1.00 94.44 119 ASN A N 1
ATOM 953 C CA . ASN A 1 119 ? 4.630 -9.218 -11.533 1.00 94.44 119 ASN A CA 1
ATOM 954 C C . ASN A 1 119 ? 5.590 -8.022 -11.441 1.00 94.44 119 ASN A C 1
ATOM 956 O O . ASN A 1 119 ? 6.243 -7.672 -12.418 1.00 94.44 119 ASN A O 1
ATOM 960 N N . SER A 1 120 ? 5.774 -7.473 -10.236 1.00 89.62 120 SER A N 1
ATOM 961 C CA . SER A 1 120 ? 6.730 -6.391 -9.981 1.00 89.62 120 SER A CA 1
ATOM 962 C C . SER A 1 120 ? 8.165 -6.801 -10.321 1.0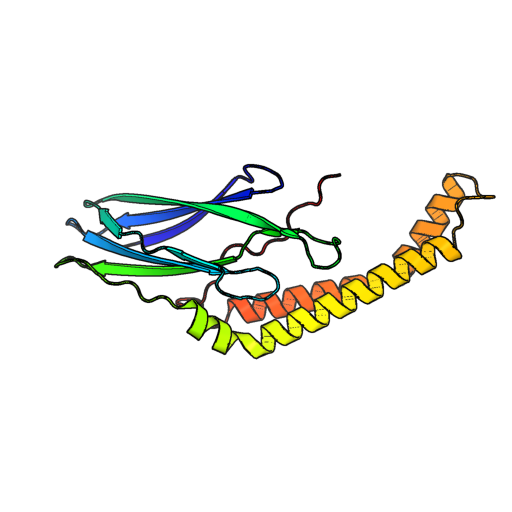0 89.62 120 SER A C 1
ATOM 964 O O . SER A 1 120 ? 8.915 -6.028 -10.904 1.00 89.62 120 SER A O 1
ATOM 966 N N . SER A 1 121 ? 8.578 -8.030 -10.008 1.00 90.06 121 SER A N 1
ATOM 967 C CA . SER A 1 121 ? 9.921 -8.507 -10.364 1.00 90.06 121 SER A CA 1
ATOM 968 C C . SER A 1 121 ? 10.106 -8.658 -11.877 1.00 90.06 121 SER A C 1
ATOM 970 O O . SER A 1 121 ? 11.161 -8.293 -12.391 1.00 90.06 121 SER A O 1
ATOM 972 N N . ALA A 1 122 ? 9.086 -9.136 -12.593 1.00 93.81 122 ALA A N 1
ATOM 973 C CA . ALA A 1 122 ? 9.106 -9.242 -14.049 1.00 93.81 122 ALA A CA 1
ATOM 974 C C . ALA A 1 122 ? 9.137 -7.862 -14.729 1.00 93.81 122 ALA A C 1
ATOM 976 O O . ALA A 1 122 ? 9.955 -7.649 -15.624 1.00 93.81 122 ALA A O 1
ATOM 977 N N . TRP A 1 123 ? 8.332 -6.905 -14.254 1.00 92.69 123 TRP A N 1
ATOM 978 C CA . TRP A 1 123 ? 8.355 -5.519 -14.733 1.00 92.69 123 TRP A CA 1
ATOM 979 C C . TRP A 1 123 ? 9.741 -4.885 -14.565 1.00 92.69 123 TRP A C 1
ATOM 981 O O . TRP A 1 123 ? 10.272 -4.317 -15.516 1.00 92.69 123 TRP A O 1
ATOM 991 N N . ARG A 1 124 ? 10.385 -5.053 -13.400 1.00 89.38 124 ARG A N 1
ATOM 992 C CA . ARG A 1 124 ? 11.730 -4.498 -13.130 1.00 89.38 124 ARG A CA 1
ATOM 993 C C . ARG A 1 124 ? 12.791 -5.103 -14.051 1.00 89.38 124 ARG A C 1
ATOM 995 O O . ARG A 1 124 ? 13.637 -4.388 -14.584 1.00 89.38 124 ARG A O 1
ATOM 1002 N N . GLN A 1 125 ? 12.718 -6.411 -14.308 1.00 91.62 125 GL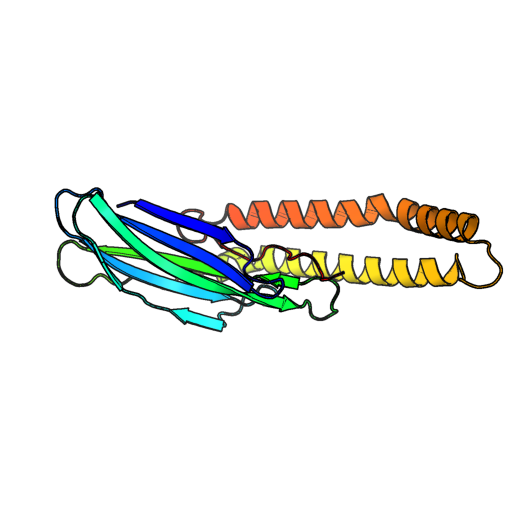N A N 1
ATOM 1003 C CA . GLN A 1 125 ? 13.599 -7.076 -15.275 1.00 91.62 125 GLN A CA 1
ATOM 1004 C C . GLN A 1 125 ? 13.380 -6.563 -16.704 1.00 91.62 125 GLN A C 1
ATOM 1006 O O . GLN A 1 125 ? 14.355 -6.284 -17.402 1.00 91.62 125 GLN A O 1
ATOM 1011 N N . ALA A 1 126 ? 12.124 -6.402 -17.128 1.00 92.88 126 ALA A N 1
ATOM 1012 C CA . ALA A 1 126 ? 11.786 -5.863 -18.443 1.00 92.88 126 ALA A CA 1
ATOM 1013 C C . ALA A 1 126 ? 12.254 -4.409 -18.598 1.00 92.88 126 ALA A C 1
ATOM 1015 O O . ALA A 1 126 ? 12.842 -4.060 -19.621 1.00 92.88 126 ALA A O 1
ATOM 1016 N N . ARG A 1 127 ? 12.085 -3.585 -17.556 1.00 91.44 127 ARG A N 1
ATOM 1017 C CA . ARG A 1 127 ? 12.548 -2.195 -17.529 1.00 91.44 127 ARG A CA 1
ATOM 1018 C C . ARG A 1 127 ? 14.062 -2.099 -17.688 1.00 91.44 127 ARG A C 1
ATOM 1020 O O . ARG A 1 127 ? 14.537 -1.380 -18.561 1.00 91.44 127 ARG A O 1
ATOM 1027 N N . LYS A 1 128 ? 14.810 -2.884 -16.914 1.00 91.44 128 LYS A N 1
ATOM 1028 C CA . LYS A 1 128 ? 16.272 -2.941 -17.016 1.00 91.44 128 LYS A CA 1
ATOM 1029 C C . LYS A 1 128 ? 16.739 -3.421 -18.393 1.00 91.44 128 LYS A C 1
ATOM 1031 O O . LYS A 1 128 ? 17.697 -2.891 -18.946 1.00 91.44 128 LYS A O 1
ATOM 1036 N N . ALA A 1 129 ? 16.067 -4.419 -18.968 1.00 92.62 129 ALA A N 1
ATOM 1037 C CA . ALA A 1 129 ? 16.376 -4.893 -20.316 1.00 92.62 129 ALA A CA 1
ATOM 1038 C C . ALA A 1 129 ? 16.098 -3.819 -21.382 1.00 92.62 129 ALA A C 1
ATOM 1040 O O . ALA A 1 129 ? 16.869 -3.691 -22.333 1.00 92.62 129 ALA A O 1
ATOM 1041 N N . LEU A 1 130 ? 15.032 -3.032 -21.211 1.00 93.38 130 LEU A N 1
ATOM 1042 C CA . LEU A 1 130 ? 14.714 -1.902 -22.078 1.00 93.38 130 LEU A CA 1
ATOM 1043 C C . LEU A 1 130 ? 15.783 -0.807 -21.994 1.00 93.38 130 LEU A C 1
ATOM 1045 O O . LEU A 1 130 ? 16.213 -0.325 -23.034 1.00 93.38 130 LEU A O 1
ATOM 1049 N N . GLU A 1 131 ? 16.252 -0.456 -20.795 1.00 91.31 131 GLU A N 1
ATOM 1050 C CA . GLU A 1 131 ? 17.336 0.521 -20.594 1.00 91.31 131 GLU A CA 1
ATOM 1051 C C . GLU A 1 131 ? 18.614 0.095 -21.329 1.00 91.31 131 GLU A C 1
ATOM 1053 O O . GLU A 1 131 ? 19.134 0.844 -22.155 1.00 91.31 131 GLU A O 1
ATOM 1058 N N . VAL A 1 132 ? 19.041 -1.159 -21.148 1.00 93.12 132 VAL A N 1
ATOM 1059 C CA . VAL A 1 132 ? 20.198 -1.727 -21.864 1.00 93.12 132 VAL A CA 1
ATOM 1060 C C . VAL A 1 132 ? 19.988 -1.718 -23.383 1.00 93.12 132 VAL A C 1
ATOM 1062 O O . VAL A 1 132 ? 20.920 -1.464 -24.149 1.00 93.12 132 VAL A O 1
ATOM 1065 N N . ARG A 1 133 ? 18.766 -2.000 -23.849 1.00 93.38 133 ARG A N 1
ATOM 1066 C CA . ARG A 1 133 ? 18.434 -1.972 -25.278 1.00 93.38 133 ARG A CA 1
ATOM 1067 C C . ARG A 1 133 ? 18.509 -0.556 -25.843 1.00 93.38 133 ARG A C 1
ATOM 1069 O O . ARG A 1 133 ? 19.072 -0.378 -26.918 1.00 93.38 133 ARG A O 1
ATOM 1076 N N . VAL A 1 134 ? 18.003 0.437 -25.113 1.00 92.56 134 VAL A N 1
ATOM 1077 C CA . VAL A 1 134 ? 18.090 1.854 -25.484 1.00 92.56 134 VAL A CA 1
ATOM 1078 C C . VAL A 1 134 ? 19.547 2.295 -25.604 1.00 92.56 134 VAL A C 1
ATOM 1080 O O . VAL A 1 134 ? 19.911 2.889 -26.614 1.00 92.56 134 VAL A O 1
ATOM 1083 N N . GLU A 1 135 ? 20.394 1.974 -24.626 1.00 90.56 135 GLU A N 1
ATOM 1084 C CA . GLU A 1 135 ? 21.822 2.326 -24.663 1.00 90.56 135 GLU A CA 1
ATOM 1085 C C . GLU A 1 135 ? 22.551 1.691 -25.855 1.00 90.56 135 GLU A C 1
ATOM 1087 O O . GLU A 1 135 ? 23.413 2.317 -26.473 1.00 90.56 135 GLU A O 1
ATOM 1092 N N . LYS A 1 136 ? 22.189 0.451 -26.202 1.00 91.94 136 LYS A N 1
ATOM 1093 C CA . LYS A 1 136 ? 22.796 -0.291 -27.311 1.00 91.94 136 LYS A CA 1
ATOM 1094 C C . LYS A 1 136 ? 22.332 0.196 -28.687 1.00 91.94 136 LYS A C 1
ATOM 1096 O O . LYS A 1 136 ? 23.144 0.269 -29.606 1.00 91.94 136 LYS A O 1
ATOM 1101 N N . GLU A 1 137 ? 21.036 0.451 -28.853 1.00 90.75 137 GLU A N 1
ATOM 1102 C CA . GLU A 1 137 ? 20.431 0.823 -30.142 1.00 90.75 137 GLU A CA 1
ATOM 1103 C C . GLU A 1 137 ? 20.551 2.325 -30.431 1.00 90.75 137 GLU A C 1
ATOM 1105 O O . GLU A 1 137 ? 20.634 2.720 -31.593 1.00 90.75 137 GLU A O 1
ATOM 1110 N N . CYS A 1 138 ? 20.622 3.151 -29.386 1.00 90.38 138 CYS A N 1
ATOM 1111 C CA . CYS A 1 138 ? 20.671 4.608 -29.470 1.00 90.38 138 CYS A CA 1
ATOM 1112 C C . CYS A 1 138 ? 21.889 5.157 -28.698 1.00 90.38 138 CYS A C 1
ATOM 1114 O O . CYS A 1 138 ? 21.712 5.824 -27.669 1.00 90.38 138 CYS A O 1
ATOM 1116 N N . PRO A 1 139 ? 23.128 4.874 -29.152 1.00 86.31 139 PRO A N 1
ATOM 1117 C CA . PRO A 1 139 ? 24.331 5.342 -28.475 1.00 86.31 139 PRO A CA 1
ATOM 1118 C C . PRO A 1 139 ? 24.401 6.873 -28.487 1.00 86.31 139 PRO A C 1
ATOM 1120 O O . PRO A 1 139 ? 24.086 7.519 -29.485 1.00 86.31 139 PRO A O 1
ATOM 1123 N N . GLU A 1 140 ? 24.855 7.466 -27.381 1.00 80.62 140 GLU A N 1
ATOM 1124 C CA . GLU A 1 140 ? 24.899 8.930 -27.222 1.00 80.62 140 GLU A CA 1
ATOM 1125 C C . GLU A 1 140 ? 25.879 9.619 -28.180 1.00 80.62 140 GLU A C 1
ATOM 1127 O O . GLU A 1 140 ? 25.748 10.805 -28.475 1.00 80.62 140 GLU A O 1
ATOM 1132 N N . HIS A 1 141 ? 26.866 8.880 -28.686 1.00 79.81 141 HIS A N 1
ATOM 1133 C CA . HIS A 1 141 ? 27.878 9.401 -29.594 1.00 79.81 141 HIS A CA 1
ATOM 1134 C C . HIS A 1 141 ? 27.512 9.128 -31.056 1.00 79.81 141 HIS A C 1
ATOM 1136 O O . HIS A 1 141 ? 27.113 8.024 -31.420 1.00 79.81 141 HIS A O 1
ATOM 1142 N N . GLY A 1 142 ? 27.705 10.131 -31.916 1.00 72.81 142 GLY A N 1
ATOM 1143 C CA . GLY A 1 142 ? 27.495 10.013 -33.366 1.00 72.81 142 GLY A CA 1
ATOM 1144 C C . GLY A 1 142 ? 26.083 10.355 -33.852 1.00 72.81 142 GLY A C 1
ATOM 1145 O O . GLY A 1 142 ? 25.833 10.289 -35.052 1.00 72.81 142 GLY A O 1
ATOM 1146 N N . TRP A 1 143 ? 25.184 10.761 -32.953 1.00 82.00 143 TRP A N 1
ATOM 1147 C CA . TRP A 1 143 ? 23.818 11.182 -33.266 1.00 82.00 143 TRP A CA 1
ATOM 1148 C C . TRP A 1 143 ? 23.621 12.653 -32.895 1.00 82.00 143 TRP A C 1
ATOM 1150 O O . TRP A 1 143 ? 24.190 13.137 -31.917 1.00 82.00 143 TRP A O 1
ATOM 1160 N N . ASN A 1 144 ? 22.806 13.379 -33.664 1.00 87.62 144 ASN A N 1
ATOM 1161 C CA . ASN A 1 144 ? 22.300 14.671 -33.204 1.00 87.62 144 ASN A CA 1
ATOM 1162 C C . ASN A 1 144 ? 21.190 14.448 -32.155 1.00 87.62 144 ASN A C 1
ATOM 1164 O O . ASN A 1 144 ? 20.618 13.359 -32.052 1.00 87.62 144 ASN A O 1
ATOM 1168 N N . THR A 1 145 ? 20.882 15.483 -31.374 1.00 86.81 145 THR A N 1
ATOM 1169 C CA . THR A 1 145 ? 19.937 15.388 -30.250 1.00 86.81 145 THR A CA 1
ATOM 1170 C C . THR A 1 145 ? 18.542 14.916 -30.676 1.00 86.81 145 THR A C 1
ATOM 1172 O O . THR A 1 145 ? 17.922 14.123 -29.970 1.00 86.81 145 THR A O 1
ATOM 1175 N N . GLU A 1 146 ? 18.048 15.365 -31.833 1.00 89.69 146 GLU A N 1
ATOM 1176 C CA . GLU A 1 146 ? 16.716 15.006 -32.339 1.00 89.69 146 GLU A CA 1
ATOM 1177 C C . GLU A 1 146 ? 16.633 13.537 -32.763 1.00 89.69 146 GLU A C 1
ATOM 1179 O O . GLU A 1 146 ? 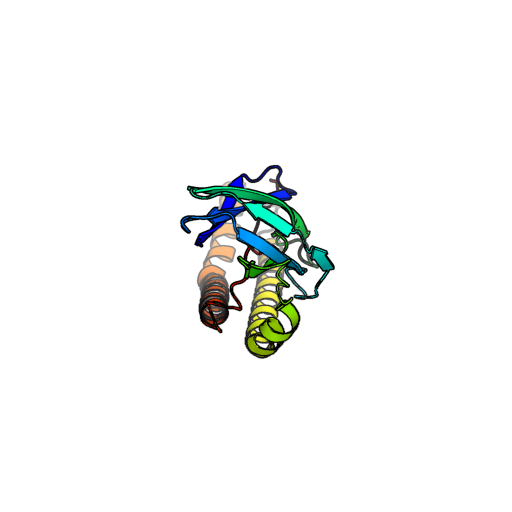15.710 12.833 -32.357 1.00 89.69 146 GLU A O 1
ATOM 1184 N N . ASN A 1 147 ? 17.625 13.042 -33.505 1.00 88.12 147 ASN A N 1
ATOM 1185 C CA . ASN A 1 147 ? 17.668 11.648 -33.939 1.00 88.12 147 ASN A CA 1
ATOM 1186 C C . ASN A 1 147 ? 17.871 10.708 -32.746 1.00 88.12 147 ASN A C 1
ATOM 1188 O O . ASN A 1 147 ? 17.264 9.640 -32.703 1.00 88.12 147 ASN A O 1
ATOM 1192 N N . LEU A 1 148 ? 18.696 11.102 -31.767 1.00 89.75 148 LEU A N 1
ATOM 1193 C CA . LEU A 1 148 ? 18.880 10.336 -30.534 1.00 89.75 148 LEU A CA 1
ATOM 1194 C C . LEU A 1 148 ? 17.553 10.215 -29.776 1.00 89.75 148 LEU A C 1
ATOM 1196 O O . LEU A 1 148 ? 17.177 9.122 -29.359 1.00 89.75 148 LEU A O 1
ATOM 1200 N N . LYS A 1 149 ? 16.816 11.323 -29.642 1.00 90.94 149 LYS A N 1
ATOM 1201 C CA . LYS A 1 149 ? 15.498 11.338 -29.002 1.00 90.94 149 LYS A CA 1
ATOM 1202 C C . LYS A 1 149 ? 14.495 10.460 -29.754 1.00 90.94 149 LYS A C 1
ATOM 1204 O O . LYS A 1 149 ? 13.872 9.608 -29.128 1.00 90.94 149 LYS A O 1
ATOM 1209 N N . ALA A 1 150 ? 14.404 10.598 -31.077 1.00 92.50 150 ALA A N 1
ATOM 1210 C CA . ALA A 1 150 ? 13.514 9.790 -31.910 1.00 92.50 150 ALA A CA 1
ATOM 1211 C C . ALA A 1 150 ? 13.840 8.287 -31.826 1.00 92.50 150 ALA A C 1
ATOM 1213 O O . ALA A 1 150 ? 12.935 7.457 -31.745 1.00 92.50 150 ALA A O 1
ATOM 1214 N N . CYS A 1 151 ? 15.128 7.929 -31.780 1.00 92.56 151 CYS A N 1
ATOM 1215 C CA . CYS A 1 151 ? 15.570 6.553 -31.566 1.00 92.56 151 CYS A CA 1
ATOM 1216 C C . CYS A 1 151 ? 15.103 6.030 -30.200 1.00 92.56 151 CYS A C 1
ATOM 1218 O O . CYS A 1 151 ? 14.418 5.009 -30.137 1.00 92.56 151 CYS A O 1
ATOM 1220 N N . ARG A 1 152 ? 15.399 6.757 -29.111 1.00 93.00 152 ARG A N 1
ATOM 1221 C CA . ARG A 1 152 ? 14.994 6.375 -27.745 1.00 93.00 152 ARG A CA 1
ATOM 1222 C C . ARG A 1 152 ? 13.479 6.199 -27.641 1.00 93.00 152 ARG A C 1
ATOM 1224 O O . ARG A 1 152 ? 13.018 5.191 -27.112 1.00 93.00 152 ARG A O 1
ATOM 1231 N N . GLU A 1 153 ? 12.714 7.140 -28.190 1.00 93.56 153 GLU A N 1
ATOM 1232 C CA . GLU A 1 153 ? 11.251 7.073 -28.237 1.00 93.56 153 GLU A CA 1
ATOM 1233 C C . GLU A 1 153 ? 10.764 5.848 -29.013 1.00 93.56 153 GLU A C 1
ATOM 1235 O O . GLU A 1 153 ? 9.902 5.131 -28.521 1.00 93.56 153 GLU A O 1
ATOM 1240 N N . SER A 1 154 ? 11.344 5.540 -30.175 1.00 93.62 154 SER A N 1
ATOM 1241 C CA . SER A 1 154 ? 10.982 4.346 -30.949 1.00 93.62 154 SER A CA 1
ATOM 1242 C C . SER A 1 154 ? 11.224 3.051 -30.165 1.00 93.62 154 SER A C 1
ATOM 1244 O O . SER A 1 154 ? 10.378 2.154 -30.166 1.00 93.62 154 SER A O 1
ATOM 1246 N N . VAL A 1 155 ? 12.366 2.942 -29.480 1.00 93.06 155 VAL A N 1
ATOM 1247 C CA . VAL A 1 155 ? 12.724 1.756 -28.688 1.00 93.06 155 VAL A CA 1
ATOM 1248 C C . VAL A 1 155 ? 11.769 1.575 -27.506 1.00 93.06 155 VAL A C 1
ATOM 1250 O O . VAL A 1 155 ? 11.285 0.462 -27.279 1.00 93.06 155 VAL A O 1
ATOM 1253 N N . VAL A 1 156 ? 11.458 2.664 -26.797 1.00 92.81 156 VAL A N 1
ATOM 1254 C CA . VAL A 1 156 ? 10.509 2.677 -25.674 1.00 92.81 156 VAL A CA 1
ATOM 1255 C C . VAL A 1 156 ? 9.085 2.380 -26.145 1.00 92.81 156 VAL A C 1
ATOM 1257 O O . VAL A 1 156 ? 8.418 1.532 -25.553 1.00 92.81 156 VAL A O 1
ATOM 1260 N N . ASN A 1 157 ? 8.633 2.995 -27.239 1.00 94.19 157 ASN A N 1
ATOM 1261 C CA . ASN A 1 157 ? 7.300 2.772 -27.801 1.00 94.19 157 ASN A CA 1
ATOM 1262 C C . ASN A 1 157 ? 7.101 1.313 -28.220 1.00 94.19 157 ASN A C 1
ATOM 1264 O O . ASN A 1 157 ? 6.042 0.746 -27.964 1.00 94.19 157 ASN A O 1
ATOM 1268 N N . ALA A 1 158 ? 8.128 0.664 -28.771 1.00 92.81 158 ALA A N 1
ATOM 1269 C CA . ALA A 1 158 ? 8.075 -0.758 -29.110 1.00 92.81 158 ALA A CA 1
ATOM 1270 C C . ALA A 1 158 ? 7.947 -1.686 -27.884 1.00 92.81 158 ALA A C 1
ATOM 1272 O O . ALA A 1 158 ? 7.553 -2.838 -28.034 1.00 92.81 158 ALA A O 1
ATOM 1273 N N . ALA A 1 159 ? 8.281 -1.215 -26.678 1.00 93.62 159 ALA A N 1
ATOM 1274 C CA . ALA A 1 159 ? 8.084 -1.953 -25.429 1.00 93.62 159 ALA A CA 1
ATOM 1275 C C . ALA A 1 159 ? 6.812 -1.530 -24.669 1.00 93.62 159 ALA A C 1
ATOM 1277 O O . ALA A 1 159 ? 6.498 -2.125 -23.638 1.00 93.62 159 ALA A O 1
ATOM 1278 N N . SER A 1 160 ? 6.078 -0.523 -25.155 1.00 92.69 160 SER A N 1
ATOM 1279 C CA . SER A 1 160 ? 4.952 0.086 -24.433 1.00 92.69 160 SER A CA 1
ATOM 1280 C C . SER A 1 160 ? 3.855 -0.918 -24.082 1.00 92.69 160 SER A C 1
ATOM 1282 O O . SER A 1 160 ? 3.460 -0.986 -22.924 1.00 92.69 160 SER A O 1
ATOM 1284 N N . GLU A 1 161 ? 3.429 -1.756 -25.030 1.00 95.31 161 GLU A N 1
ATOM 1285 C CA . GLU A 1 161 ? 2.402 -2.781 -24.799 1.00 95.31 161 GLU A CA 1
ATOM 1286 C C . GLU A 1 161 ? 2.804 -3.765 -23.693 1.00 95.31 161 GLU A C 1
ATOM 1288 O O . GLU A 1 161 ? 2.001 -4.094 -22.823 1.00 95.31 161 GLU A O 1
ATOM 1293 N N . GLN A 1 162 ? 4.070 -4.195 -23.678 1.00 94.94 162 GLN A N 1
ATOM 1294 C CA . GLN A 1 162 ? 4.581 -5.089 -22.643 1.00 94.94 162 GLN A CA 1
ATOM 1295 C C . GLN A 1 162 ? 4.583 -4.414 -21.267 1.00 94.94 162 GLN A C 1
ATOM 1297 O O . GLN A 1 162 ? 4.207 -5.037 -20.274 1.00 94.94 162 GLN A O 1
ATOM 1302 N N . MET A 1 163 ? 5.010 -3.151 -21.200 1.00 93.56 163 MET A N 1
ATOM 1303 C CA . MET A 1 163 ? 5.041 -2.391 -19.948 1.00 93.56 163 MET A CA 1
ATOM 1304 C C . MET A 1 163 ? 3.627 -2.131 -19.417 1.00 93.56 163 MET A C 1
ATOM 1306 O O . MET A 1 163 ? 3.382 -2.339 -18.230 1.00 93.56 163 MET A O 1
ATOM 1310 N N . LEU A 1 164 ? 2.685 -1.786 -20.299 1.00 94.56 164 LEU A N 1
ATOM 1311 C CA . LEU A 1 164 ? 1.271 -1.607 -19.962 1.00 94.56 164 LEU A CA 1
ATOM 1312 C C . LEU A 1 164 ? 0.642 -2.901 -19.433 1.00 94.56 164 LEU A C 1
ATOM 1314 O O . LEU A 1 164 ? -0.070 -2.865 -18.433 1.00 94.56 164 LEU A O 1
ATOM 1318 N N . ALA A 1 165 ? 0.958 -4.058 -20.023 1.00 96.06 165 ALA A N 1
ATOM 1319 C CA . ALA A 1 165 ? 0.438 -5.342 -19.549 1.00 96.06 165 ALA A CA 1
ATOM 1320 C C . ALA A 1 165 ? 0.828 -5.635 -18.086 1.00 96.06 165 ALA A C 1
ATOM 1322 O O . ALA A 1 165 ? 0.025 -6.158 -17.311 1.00 96.06 165 ALA A O 1
ATOM 1323 N N . PHE A 1 166 ? 2.046 -5.270 -17.674 1.00 94.81 166 PHE A N 1
ATOM 1324 C CA . PHE A 1 166 ? 2.471 -5.392 -16.277 1.00 94.81 166 PHE A CA 1
ATOM 1325 C C . PHE A 1 166 ? 1.729 -4.422 -15.347 1.00 94.81 166 PHE A C 1
ATOM 1327 O O . PHE A 1 166 ? 1.401 -4.797 -14.219 1.00 94.81 166 PHE A O 1
ATOM 1334 N N . GLU A 1 167 ? 1.467 -3.192 -15.794 1.00 91.94 167 GLU A N 1
ATOM 1335 C CA . GLU A 1 167 ? 0.713 -2.194 -15.026 1.00 91.94 167 GLU A CA 1
ATOM 1336 C C . GLU A 1 167 ? -0.746 -2.627 -14.828 1.00 91.94 167 GLU A C 1
ATOM 1338 O O . GLU A 1 167 ? -1.273 -2.561 -13.714 1.00 91.94 167 GLU A O 1
ATOM 1343 N N . GLU A 1 168 ? -1.384 -3.151 -15.876 1.00 94.56 168 GLU A N 1
ATOM 1344 C CA . GLU A 1 168 ? -2.738 -3.709 -15.814 1.00 94.56 168 GLU A CA 1
ATOM 1345 C C . GLU A 1 168 ? -2.813 -4.924 -14.882 1.00 94.56 168 GLU A C 1
ATOM 1347 O O . GLU A 1 168 ? -3.739 -5.032 -14.070 1.00 94.56 168 GLU A O 1
ATOM 1352 N N . ALA A 1 169 ? -1.814 -5.810 -14.938 1.00 95.31 169 ALA A N 1
ATOM 1353 C CA . ALA A 1 169 ? -1.717 -6.949 -14.034 1.00 95.31 169 ALA A CA 1
ATOM 1354 C C . ALA A 1 169 ? -1.548 -6.513 -12.566 1.00 95.31 169 ALA A C 1
ATOM 1356 O O . ALA A 1 169 ? -2.252 -7.028 -11.695 1.00 95.31 169 ALA A O 1
ATOM 1357 N N . ASP A 1 170 ? -0.677 -5.536 -12.267 1.00 92.00 170 ASP A N 1
ATOM 1358 C CA . ASP A 1 170 ? -0.523 -5.007 -10.900 1.00 92.00 170 ASP A CA 1
ATOM 1359 C C . ASP A 1 170 ? -1.827 -4.372 -10.406 1.00 92.00 170 ASP A C 1
ATOM 1361 O O . ASP A 1 170 ? -2.257 -4.636 -9.280 1.00 92.00 170 ASP A O 1
ATOM 1365 N N . LYS A 1 171 ? -2.499 -3.588 -11.259 1.00 91.75 171 LYS A N 1
ATOM 1366 C CA . LYS A 1 171 ? -3.788 -2.970 -10.937 1.00 91.75 171 LYS A CA 1
ATOM 1367 C C . LYS A 1 171 ? -4.847 -4.021 -10.594 1.00 91.75 171 LYS A C 1
ATOM 1369 O O . LYS A 1 171 ? -5.478 -3.915 -9.544 1.00 91.75 171 LYS A O 1
ATOM 1374 N N . SER A 1 172 ? -4.989 -5.058 -11.419 1.00 95.19 172 SER A N 1
ATOM 1375 C CA . SER A 1 172 ? -5.936 -6.158 -11.186 1.00 95.19 172 SER A CA 1
ATOM 1376 C C . SER A 1 172 ? -5.669 -6.881 -9.861 1.00 95.19 172 SER A C 1
ATOM 1378 O O . SER A 1 172 ? -6.588 -7.116 -9.073 1.00 95.19 172 SER A O 1
ATOM 1380 N N . VAL A 1 173 ? -4.403 -7.187 -9.554 1.00 94.62 173 VAL A N 1
ATOM 1381 C CA . VAL A 1 173 ? -4.043 -7.847 -8.289 1.00 94.62 173 VAL A CA 1
ATOM 1382 C C . VAL A 1 173 ? -4.335 -6.946 -7.084 1.00 94.62 173 VAL A C 1
ATOM 1384 O O . VAL A 1 173 ? -4.844 -7.428 -6.071 1.00 94.62 173 VAL A O 1
ATOM 1387 N N . ARG A 1 174 ? -4.079 -5.634 -7.177 1.00 90.50 174 ARG A N 1
ATOM 1388 C CA . ARG A 1 174 ? -4.425 -4.673 -6.111 1.00 90.50 174 ARG A CA 1
ATOM 1389 C C . ARG A 1 174 ? -5.927 -4.572 -5.878 1.00 90.50 174 ARG A C 1
ATOM 1391 O O . ARG A 1 174 ? -6.356 -4.530 -4.727 1.00 90.50 174 ARG A O 1
ATOM 1398 N N . GLU A 1 175 ? -6.725 -4.555 -6.940 1.00 91.81 175 GLU A N 1
ATOM 1399 C CA . GLU A 1 175 ? -8.186 -4.564 -6.831 1.00 91.81 175 GLU A CA 1
ATOM 1400 C C . GLU A 1 175 ? -8.669 -5.827 -6.103 1.00 91.81 175 GLU A C 1
ATOM 1402 O O . GLU A 1 175 ? -9.470 -5.734 -5.174 1.00 91.81 175 GLU A O 1
ATOM 1407 N N . GLN A 1 176 ? -8.106 -6.996 -6.421 1.00 94.25 176 GLN A N 1
ATOM 1408 C CA . GLN A 1 176 ? -8.415 -8.244 -5.715 1.00 94.25 176 GLN A CA 1
ATOM 1409 C C . GLN A 1 176 ? -7.957 -8.230 -4.246 1.00 94.25 176 GLN A C 1
ATOM 1411 O O . GLN A 1 176 ? -8.679 -8.696 -3.369 1.00 94.25 176 GLN A O 1
ATOM 1416 N N . LEU A 1 177 ? -6.789 -7.658 -3.938 1.00 92.75 177 LEU A N 1
ATOM 1417 C CA . LEU A 1 177 ? -6.316 -7.509 -2.556 1.00 92.75 177 LEU A CA 1
ATOM 1418 C C . LEU A 1 177 ? -7.259 -6.639 -1.709 1.00 92.75 177 LEU A C 1
ATOM 1420 O O . LEU A 1 177 ? -7.418 -6.910 -0.516 1.00 92.75 177 LEU A O 1
ATOM 1424 N N . ASN A 1 178 ? -7.885 -5.627 -2.315 1.00 87.50 178 ASN A N 1
ATOM 1425 C CA . ASN A 1 178 ? -8.812 -4.708 -1.648 1.00 87.50 178 ASN A CA 1
ATOM 1426 C C . ASN A 1 178 ? -10.213 -5.296 -1.424 1.00 87.50 178 ASN A C 1
ATOM 1428 O O . ASN A 1 178 ? -10.973 -4.753 -0.626 1.00 87.50 178 ASN A O 1
ATOM 1432 N N . THR A 1 179 ? -10.566 -6.395 -2.096 1.00 91.69 179 THR A N 1
ATOM 1433 C CA . THR A 1 179 ? -11.858 -7.075 -1.892 1.00 91.69 179 THR A CA 1
ATOM 1434 C C . THR A 1 179 ? -11.800 -8.174 -0.831 1.00 91.69 179 THR A C 1
ATOM 1436 O O . THR A 1 179 ? -12.842 -8.676 -0.409 1.00 91.69 179 THR A O 1
ATOM 1439 N N . ILE A 1 180 ? -10.605 -8.541 -0.354 1.00 92.62 180 ILE A N 1
ATOM 1440 C CA . ILE A 1 180 ? -10.449 -9.513 0.732 1.00 92.62 180 ILE A CA 1
ATOM 1441 C C . ILE A 1 180 ? -10.844 -8.862 2.055 1.00 92.62 180 ILE A C 1
ATOM 1443 O O . ILE A 1 180 ? -10.073 -8.077 2.601 1.00 92.62 180 ILE A O 1
ATOM 1447 N N . ASP A 1 181 ? -12.002 -9.274 2.585 1.00 88.25 181 ASP A N 1
ATOM 1448 C CA . ASP A 1 181 ? -12.509 -8.883 3.909 1.00 88.25 181 ASP A CA 1
ATOM 1449 C C . ASP A 1 181 ? -12.385 -7.363 4.124 1.00 88.25 181 ASP A C 1
ATOM 1451 O O . ASP A 1 181 ? -11.586 -6.917 4.948 1.00 88.25 181 ASP A O 1
ATOM 1455 N N . PRO A 1 182 ? -13.101 -6.549 3.326 1.00 85.12 182 PRO A N 1
ATOM 1456 C CA . PRO A 1 182 ? -12.895 -5.102 3.284 1.00 85.12 182 PRO A CA 1
ATOM 1457 C C . PRO A 1 182 ? -13.171 -4.427 4.634 1.00 85.12 182 PRO A C 1
ATOM 1459 O O . PRO A 1 182 ? -12.578 -3.394 4.939 1.00 85.12 182 PRO A O 1
ATOM 1462 N N . ASP A 1 183 ? -14.006 -5.033 5.476 1.00 85.69 183 ASP A N 1
ATOM 1463 C CA . ASP A 1 183 ? -14.341 -4.498 6.794 1.00 85.69 183 ASP A CA 1
ATOM 1464 C C . ASP A 1 183 ? -13.185 -4.642 7.796 1.00 85.69 183 ASP A C 1
ATOM 1466 O O . ASP A 1 183 ? -12.999 -3.778 8.652 1.00 85.69 183 ASP A O 1
ATOM 1470 N N . THR A 1 184 ? -12.381 -5.707 7.685 1.00 87.44 184 THR A N 1
ATOM 1471 C CA . THR A 1 184 ? -11.324 -6.029 8.666 1.00 87.44 184 THR A CA 1
ATOM 1472 C C . THR A 1 184 ? -9.914 -5.854 8.106 1.00 87.44 184 THR A C 1
ATOM 1474 O O . THR A 1 184 ? -8.976 -5.527 8.830 1.00 87.44 184 THR A O 1
ATOM 1477 N N . CYS A 1 185 ? -9.743 -6.102 6.812 1.00 93.44 185 CYS A N 1
ATOM 1478 C CA . CYS A 1 185 ? -8.459 -6.246 6.140 1.00 93.44 185 CYS A CA 1
ATOM 1479 C C . CYS A 1 185 ? -8.227 -5.174 5.072 1.00 93.44 185 CYS A C 1
ATOM 1481 O O . CYS A 1 185 ? -7.493 -5.407 4.106 1.00 93.44 185 CYS A O 1
ATOM 1483 N N . THR A 1 186 ? -8.778 -3.977 5.256 1.00 91.94 186 THR A N 1
ATOM 1484 C CA . THR A 1 186 ? -8.383 -2.825 4.443 1.00 91.94 186 THR A CA 1
ATOM 1485 C C . THR A 1 186 ? -6.940 -2.426 4.767 1.00 91.94 186 THR A C 1
ATOM 1487 O O . THR A 1 186 ? -6.585 -2.197 5.922 1.00 91.94 186 THR A O 1
ATOM 1490 N N . VAL A 1 187 ? -6.101 -2.349 3.730 1.00 92.19 187 VAL A N 1
ATOM 1491 C CA . VAL A 1 187 ? -4.744 -1.790 3.823 1.00 92.19 187 VAL A CA 1
ATOM 1492 C C . VAL A 1 187 ? -4.805 -0.321 3.453 1.00 92.19 187 VAL A C 1
ATOM 1494 O O . VAL A 1 187 ? -5.391 0.053 2.438 1.00 92.19 187 VAL A O 1
ATOM 1497 N N . HIS A 1 188 ? -4.152 0.508 4.252 1.00 91.62 188 HIS A N 1
ATOM 1498 C CA . HIS A 1 188 ? -3.938 1.916 3.953 1.00 91.62 188 HIS A CA 1
ATOM 1499 C C . HIS A 1 188 ? -2.453 2.167 3.659 1.00 91.62 188 HIS A C 1
ATOM 1501 O O . HIS A 1 188 ? -1.586 1.464 4.173 1.00 91.62 188 HIS A O 1
ATOM 1507 N N . GLY A 1 189 ? -2.140 3.182 2.851 1.00 88.44 189 GLY A N 1
ATOM 1508 C CA . GLY A 1 189 ? -0.757 3.462 2.442 1.00 88.44 189 GLY A CA 1
ATOM 1509 C C . GLY A 1 189 ? -0.336 2.689 1.191 1.00 88.44 189 GLY A C 1
ATOM 1510 O O . GLY A 1 189 ? -1.163 2.452 0.313 1.00 88.44 189 GLY A O 1
ATOM 1511 N N . GLY A 1 190 ? 0.958 2.375 1.068 1.00 85.69 190 GLY A N 1
ATOM 1512 C CA . GLY A 1 190 ? 1.492 1.542 -0.024 1.00 85.69 190 GLY A CA 1
ATOM 1513 C C . GLY A 1 190 ? 1.509 2.184 -1.416 1.00 85.69 190 GLY A C 1
ATOM 1514 O O . GLY A 1 190 ? 1.910 1.544 -2.392 1.00 85.69 190 GLY A O 1
ATOM 1515 N N . MET A 1 191 ? 1.074 3.441 -1.548 1.00 84.94 191 MET A N 1
ATOM 1516 C CA . MET A 1 191 ? 1.115 4.146 -2.826 1.00 84.94 191 MET A CA 1
ATOM 1517 C C . MET A 1 191 ? 2.553 4.440 -3.249 1.00 84.94 191 MET A C 1
ATOM 1519 O O . MET A 1 191 ? 3.413 4.733 -2.411 1.00 84.94 191 MET A O 1
ATOM 1523 N N . VAL A 1 192 ? 2.780 4.394 -4.562 1.00 81.94 192 VAL A N 1
ATOM 1524 C CA . VAL A 1 192 ? 4.022 4.872 -5.168 1.00 81.94 192 VAL A CA 1
ATOM 1525 C C . VAL A 1 192 ? 4.136 6.367 -4.886 1.00 81.94 192 VAL A C 1
ATOM 1527 O O . VAL A 1 192 ? 3.179 7.127 -5.056 1.00 81.94 192 VAL A O 1
ATOM 1530 N N . LEU A 1 193 ? 5.293 6.763 -4.378 1.00 79.19 193 LEU A N 1
ATOM 1531 C CA . LEU A 1 193 ? 5.686 8.149 -4.199 1.00 79.19 193 LEU A CA 1
ATOM 1532 C C . LEU A 1 193 ? 6.491 8.548 -5.433 1.00 79.19 193 LEU A C 1
ATOM 1534 O O . LEU A 1 193 ? 7.267 7.735 -5.940 1.00 79.19 193 LEU A O 1
ATOM 1538 N N . ALA A 1 194 ? 6.291 9.772 -5.924 1.00 65.00 194 ALA A N 1
ATOM 1539 C CA . ALA A 1 194 ? 7.113 10.294 -7.007 1.00 65.00 194 ALA A CA 1
ATOM 1540 C C . ALA A 1 194 ? 8.594 10.172 -6.615 1.00 65.00 194 ALA A C 1
ATOM 1542 O O . ALA A 1 194 ? 8.961 10.449 -5.468 1.00 65.00 194 ALA A O 1
ATOM 1543 N N . LEU A 1 195 ? 9.428 9.705 -7.546 1.00 55.31 195 LEU A N 1
ATOM 1544 C CA . LEU A 1 195 ? 10.870 9.808 -7.371 1.00 55.31 195 LEU A CA 1
ATOM 1545 C C . LEU A 1 195 ? 11.218 11.305 -7.349 1.00 55.31 195 LEU A C 1
ATOM 1547 O O . LEU A 1 195 ? 10.644 12.044 -8.152 1.00 55.31 195 LEU A O 1
ATOM 1551 N N . PRO A 1 196 ? 12.096 11.769 -6.445 1.00 43.97 196 PRO A N 1
ATOM 1552 C CA . PRO A 1 196 ? 12.659 13.103 -6.593 1.00 43.97 196 PRO A CA 1
ATOM 1553 C C . PRO A 1 196 ? 13.365 13.172 -7.955 1.00 43.97 196 PRO A C 1
ATOM 1555 O O . PRO A 1 196 ? 14.130 12.262 -8.284 1.00 43.97 196 PRO A O 1
ATOM 1558 N N . GLU A 1 197 ? 13.024 14.192 -8.747 1.00 40.06 197 GLU A N 1
ATOM 1559 C CA . GLU A 1 197 ? 13.672 14.511 -10.030 1.00 40.06 197 GLU A CA 1
ATOM 1560 C C . GLU A 1 197 ? 15.178 14.766 -9.870 1.00 40.06 197 GLU A C 1
ATOM 1562 O O . GLU A 1 197 ? 15.584 15.348 -8.833 1.00 40.06 197 GLU A O 1
#

Secondary structure (DSSP, 8-state):
-EEEEEEEEEEETTEEEEEEEEE--SSS-EEEEEEEEEE-TTT--EEEEE--EEEE-TT-EEEEEEEEEEEE-TTSS-EEEPEEEEEEEEESSS---PPP-HHHHHHHHHHHHHHHHHHHHHHHHHHHHHHHHHHHHS-SSSS-HHHHHHHHHHHHHTTHHHHHHHHHHHHHHHHHHHHSSTTT--EEE-PEEPPP-

Radius of gyration: 22.05 Å; chains: 1; bounding box: 53×32×65 Å

pLDDT: mean 89.67, std 8.76, range [40.06, 97.62]

Foldseek 3Di:
DDWDWDFDDQPDLFKTKIKIKDFAQDQFKKKKWKWKFKADLQPLDGPDIDIDIDMAGHRGMDIDMDIWGWDADPVRPFTFTIKMFMFMDMDPDDHDDTDDCSVVLCVLLVVLSVQLNVLVVVLVVLVVVLVVVLCVQQPPPPDDPVVSVVSNCVSVVVCVVVNVVSVVSNVVSVVVSCPRVVVGRHMPTGDTRDDDD

Sequence (197 aa):
MKEQVRTIIQVTDQHREFDLVVRNQCPGAVNWAMCVERLDPWTHRILESHTPLGYVEADKRSRVNLLMKATPSPDGYENRAQEFYMSVAYSIQGQPKAPCVARACEAKKQKLRAEQSRNSSAWRQARKALEVRVEKECPEHGWNTENLKACRESVVNAASEQMLAFEEADKSVREQLNTIDPDTCTVHGGMVLALPE